Protein AF-A0A6V7JV57-F1 (afdb_monomer)

Nearest PDB structures (foldseek):
  3oml-assembly1_A  TM=8.736E-01  e=4.403E-15  Drosophila melanogaster
  1gz6-assembly2_D  TM=9.022E-01  e=1.073E-08  Rattus norvegicus
  1zbq-assembly3_F  TM=9.043E-01  e=1.454E-08  Homo sapiens
  1gz6-assembly1_B  TM=9.332E-01  e=1.080E-07  Rattus norvegicus
  1gz6-assembly2_C  TM=9.205E-01  e=2.379E-07  Rattus norvegicus

Organism: NCBI:txid1563983

Radius of gyration: 26.41 Å; Cα contacts (8 Å, |Δi|>4): 166; chains: 1; bounding box: 54×43×71 Å

InterPro domains:
  IPR029069 HotDog domain superfamily [SSF54637] (124-210)
  IPR051687 Peroxisomal Beta-Oxidation Enzymes [PTHR45024] (1-211)
  IPR054357 Peroxisomal multifunctional enzyme type 2-like, N-terminal domain [PF22622] (125-211)

Secondary structure (DSSP, 8-state):
--TTTS-HHHHHH--GGGTHHHHHHHTSTT----S-EEEEETTEEEEE---B-------SSSSPPPPHHHHHHHHHHHT--TT-B--SSHHHHHHHHHHHHHHHHHHHGGGS-------------B-HHHHHHHHHHTT--TT-TTTGGGT-TTSTT----GGGGGGHHHHHHHHSSHHHHHTTT----GGG-----------SPPPS-B-

Solvent-accessible surface area (backbone atoms only — not comparable to full-atom values): 13443 Å² total; per-residue (Å²): 140,60,71,93,79,45,60,70,77,61,52,72,54,62,44,67,77,44,36,49,61,59,55,52,45,70,70,33,91,88,45,84,77,73,97,73,44,72,52,63,51,73,68,44,75,47,82,54,83,72,68,43,45,75,43,73,81,54,52,70,33,80,85,51,74,70,49,72,64,43,47,63,77,42,40,73,48,48,72,30,60,74,87,43,41,72,60,95,42,72,65,58,59,53,52,55,52,54,57,53,50,50,60,19,52,63,47,58,59,66,84,51,97,70,81,91,75,84,83,82,87,83,87,69,70,47,40,54,66,59,45,26,53,49,38,47,73,78,64,51,40,83,88,38,80,84,39,32,32,36,67,36,81,86,36,94,70,46,45,55,61,76,70,63,65,57,56,54,58,62,49,48,46,70,77,44,64,58,53,63,62,76,38,60,99,51,97,70,63,70,92,75,60,75,90,84,83,88,87,88,82,85,89,64,88,72,68,63,55,48,117

pLDDT: mean 86.92, std 12.22, range [38.97, 98.31]

Mean predicted aligned error: 14.65 Å

Sequence (211 aa):
LTEDILPPELFKELKPEFIAPVVAYLCHEDCNETGTIVEAALGWAGKCHLIRGNGTVLRKSLQDKVTLEDVRNNWEQVINMKDAKRCESIGEATGELMNVMEVLGTNDNKNSESSNSLEYVKRVEYNFKDTILYALSVGGKVRDSMDFKYLYENHFEFSVLPCYYLIYGPAALMETDIVPRVLEGRNVNVAAMLHGEQYMKVLRKIPTEAT

Structure (mmCIF, N/CA/C/O backbone):
data_AF-A0A6V7JV57-F1
#
_entry.id   AF-A0A6V7JV57-F1
#
loop_
_atom_site.group_PDB
_atom_site.id
_atom_site.type_symbol
_atom_site.label_atom_id
_atom_site.label_alt_id
_atom_site.label_comp_id
_atom_site.label_asym_id
_atom_site.label_entity_id
_atom_site.label_seq_id
_atom_site.pdbx_PDB_ins_code
_atom_site.Cartn_x
_atom_site.Cartn_y
_atom_site.Cartn_z
_atom_site.occupancy
_atom_site.B_iso_or_equiv
_atom_site.auth_seq_id
_atom_site.auth_comp_id
_atom_site.auth_asym_id
_atom_site.auth_atom_id
_atom_site.pdbx_PDB_model_num
ATOM 1 N N . LEU A 1 1 ? -4.225 -9.479 -38.370 1.00 55.88 1 LEU A N 1
ATOM 2 C CA . LEU A 1 1 ? -5.313 -9.831 -37.418 1.00 55.88 1 LEU A CA 1
ATOM 3 C C . LEU A 1 1 ? -5.904 -8.606 -36.704 1.00 55.88 1 LEU A C 1
ATOM 5 O O . LEU A 1 1 ? -7.067 -8.674 -36.344 1.00 55.88 1 LEU A O 1
ATOM 9 N N . THR A 1 2 ? -5.173 -7.492 -36.543 1.00 69.69 2 THR A N 1
ATOM 10 C CA . THR A 1 2 ? -5.677 -6.235 -35.930 1.00 69.69 2 THR A CA 1
ATOM 11 C C . THR A 1 2 ? -5.610 -5.008 -36.854 1.00 69.69 2 THR A C 1
ATOM 13 O O . THR A 1 2 ? -5.936 -3.903 -36.433 1.00 69.69 2 THR A O 1
ATOM 16 N N . GLU A 1 3 ? -5.189 -5.200 -38.104 1.00 66.44 3 GLU A N 1
ATOM 17 C CA . GLU A 1 3 ? -4.893 -4.135 -39.073 1.00 66.44 3 GLU A CA 1
ATOM 18 C C . GLU A 1 3 ? -6.119 -3.270 -39.406 1.00 66.44 3 GLU A C 1
ATOM 20 O O . GLU A 1 3 ? -6.006 -2.052 -39.454 1.00 66.44 3 GLU A O 1
ATOM 25 N N . ASP A 1 4 ? -7.307 -3.874 -39.503 1.00 75.75 4 ASP A N 1
ATOM 26 C CA . ASP A 1 4 ? -8.551 -3.166 -39.851 1.00 75.75 4 ASP A CA 1
ATOM 27 C C . ASP A 1 4 ? -9.221 -2.440 -38.666 1.00 75.75 4 ASP A C 1
ATOM 29 O O . ASP A 1 4 ? -10.261 -1.802 -38.829 1.00 75.75 4 ASP A O 1
ATOM 33 N N . ILE A 1 5 ? -8.665 -2.563 -37.455 1.00 85.62 5 ILE A N 1
ATOM 34 C CA . ILE A 1 5 ? -9.238 -2.002 -36.216 1.00 85.62 5 ILE A CA 1
ATOM 35 C C . ILE A 1 5 ? -8.458 -0.759 -35.764 1.00 85.62 5 ILE A C 1
ATOM 37 O O . ILE A 1 5 ? -9.008 0.118 -35.097 1.00 85.62 5 ILE A O 1
ATOM 41 N N . LEU A 1 6 ? -7.173 -0.674 -36.115 1.00 82.69 6 LEU A N 1
ATOM 42 C CA . LEU A 1 6 ? -6.266 0.364 -35.636 1.00 82.69 6 LEU A CA 1
ATOM 43 C C . LEU A 1 6 ? -6.028 1.443 -36.700 1.00 82.69 6 LEU A C 1
ATOM 45 O O . LEU A 1 6 ? -5.968 1.138 -37.890 1.00 82.69 6 LEU A O 1
ATOM 49 N N . PRO A 1 7 ? -5.820 2.711 -36.297 1.00 89.25 7 PRO A N 1
ATOM 50 C CA . PRO A 1 7 ? -5.356 3.740 -37.217 1.00 89.25 7 PRO A CA 1
ATOM 51 C C . PRO A 1 7 ? -4.053 3.304 -37.919 1.00 89.25 7 PRO A C 1
ATOM 53 O O . PRO A 1 7 ? -3.133 2.848 -37.230 1.00 89.25 7 PRO A O 1
ATOM 56 N N . PRO A 1 8 ? -3.914 3.490 -39.248 1.00 86.25 8 PRO A N 1
ATOM 57 C CA . PRO A 1 8 ? -2.762 2.989 -40.005 1.00 86.25 8 PRO A CA 1
ATOM 58 C C . PRO A 1 8 ? -1.404 3.467 -39.482 1.00 86.25 8 PRO A C 1
ATOM 60 O O . PRO A 1 8 ? -0.433 2.716 -39.497 1.00 86.25 8 PRO A O 1
ATOM 63 N N . GLU A 1 9 ? -1.329 4.704 -38.988 1.00 86.50 9 GLU A N 1
ATOM 64 C CA . GLU A 1 9 ? -0.087 5.254 -38.435 1.00 86.50 9 GLU A CA 1
ATOM 65 C C . GLU A 1 9 ? 0.309 4.601 -37.104 1.00 86.50 9 GLU A C 1
ATOM 67 O O . GLU A 1 9 ? 1.491 4.401 -36.854 1.00 86.50 9 GLU A O 1
ATOM 72 N N . LEU A 1 10 ? -0.662 4.191 -36.279 1.00 84.62 10 LEU A N 1
ATOM 73 C CA . LEU A 1 10 ? -0.383 3.461 -35.041 1.00 84.62 10 LEU A CA 1
ATOM 74 C C . LEU A 1 10 ? 0.040 2.016 -35.336 1.00 84.62 10 LEU A C 1
ATOM 76 O O . LEU A 1 10 ? 0.955 1.496 -34.702 1.00 84.62 10 LEU A O 1
ATOM 80 N N . PHE A 1 11 ? -0.593 1.374 -36.322 1.00 86.00 11 PHE A N 1
ATOM 81 C CA . PHE A 1 11 ? -0.260 0.004 -36.717 1.00 86.00 11 PHE A CA 1
ATOM 82 C C . PHE A 1 11 ? 1.185 -0.126 -37.217 1.00 86.00 11 PHE A C 1
ATOM 84 O O . PHE A 1 11 ? 1.868 -1.083 -36.860 1.00 86.00 11 PHE A O 1
ATOM 91 N N . LYS A 1 12 ? 1.685 0.862 -37.976 1.00 87.06 12 LYS A N 1
ATOM 92 C CA . LYS A 1 12 ? 3.081 0.888 -38.451 1.00 87.06 12 LYS A CA 1
ATOM 93 C C . LYS A 1 12 ? 4.109 0.869 -37.319 1.00 87.06 12 LYS A C 1
ATOM 95 O O . LYS A 1 12 ? 5.204 0.359 -37.534 1.00 87.06 12 LYS A O 1
ATOM 100 N N . GLU A 1 13 ? 3.775 1.406 -36.149 1.00 88.12 13 GLU A N 1
ATOM 101 C CA . GLU A 1 13 ? 4.670 1.447 -34.986 1.00 88.12 13 GLU A CA 1
ATOM 102 C C . GLU A 1 13 ? 4.553 0.201 -34.091 1.00 88.12 13 GLU A C 1
ATOM 104 O O . GLU A 1 13 ? 5.459 -0.080 -33.306 1.00 88.12 13 GLU A O 1
ATOM 109 N N . LEU A 1 14 ? 3.492 -0.606 -34.238 1.00 87.31 14 LEU A N 1
ATOM 110 C CA . LEU A 1 14 ? 3.287 -1.871 -33.512 1.00 87.31 14 LEU A CA 1
ATOM 111 C C . LEU A 1 14 ? 4.120 -3.018 -34.102 1.00 87.31 14 LEU A C 1
ATOM 113 O O . LEU A 1 14 ? 3.618 -4.062 -34.519 1.00 87.31 14 LEU A O 1
ATOM 117 N N . LYS A 1 15 ? 5.429 -2.797 -34.122 1.00 89.56 15 LYS A N 1
ATOM 118 C CA . LYS A 1 15 ? 6.442 -3.702 -34.650 1.00 89.56 15 LYS A CA 1
ATOM 119 C C . LYS A 1 15 ? 6.791 -4.796 -33.632 1.00 89.56 15 LYS A C 1
ATOM 121 O O . LYS A 1 15 ? 7.191 -4.463 -32.511 1.00 89.56 15 LYS A O 1
ATOM 126 N N . PRO A 1 16 ? 6.682 -6.094 -33.984 1.00 90.88 16 PRO A N 1
ATOM 127 C CA . PRO A 1 16 ? 7.081 -7.201 -33.106 1.00 90.88 16 PRO A CA 1
ATOM 128 C C . PRO A 1 16 ? 8.535 -7.112 -32.622 1.00 90.88 16 PRO A C 1
ATOM 130 O O . PRO A 1 16 ? 8.865 -7.589 -31.535 1.00 90.88 16 PRO A O 1
ATOM 133 N N . GLU A 1 17 ? 9.401 -6.459 -33.397 1.00 95.06 17 GLU A N 1
ATOM 134 C CA . GLU A 1 17 ? 10.810 -6.215 -33.087 1.00 95.06 17 GLU A CA 1
ATOM 135 C C . GLU A 1 17 ? 11.002 -5.410 -31.797 1.00 95.06 17 GLU A C 1
ATOM 137 O O . GLU A 1 17 ? 12.046 -5.516 -31.160 1.00 95.06 17 GLU A O 1
ATOM 142 N N . PHE A 1 18 ? 9.997 -4.638 -31.377 1.00 94.38 18 PHE A N 1
ATOM 143 C CA . PHE A 1 18 ? 10.034 -3.903 -30.115 1.00 94.38 18 PHE A CA 1
ATOM 144 C C . PHE A 1 18 ? 9.629 -4.747 -28.900 1.00 94.38 18 PHE A C 1
ATOM 146 O O . PHE A 1 18 ? 9.875 -4.341 -27.768 1.00 94.38 18 PHE A O 1
ATOM 153 N N . ILE A 1 19 ? 9.042 -5.926 -29.118 1.00 96.31 19 ILE A N 1
ATOM 154 C CA . ILE A 1 19 ? 8.640 -6.867 -28.062 1.00 96.31 19 ILE A CA 1
ATOM 155 C C . ILE A 1 19 ? 9.709 -7.953 -27.884 1.00 96.31 19 ILE A C 1
ATOM 157 O O . ILE A 1 19 ? 9.997 -8.371 -26.761 1.00 96.31 19 ILE A O 1
ATOM 161 N N . ALA A 1 20 ? 10.338 -8.387 -28.982 1.00 97.31 20 ALA A N 1
ATOM 162 C CA . ALA A 1 20 ? 11.298 -9.490 -28.983 1.00 97.31 20 ALA A CA 1
ATOM 163 C C . ALA A 1 20 ? 12.452 -9.346 -27.961 1.00 97.31 20 ALA A C 1
ATOM 165 O O . ALA A 1 20 ? 12.742 -10.338 -27.291 1.00 97.31 20 ALA A O 1
ATOM 166 N N . PRO A 1 21 ? 13.076 -8.167 -27.749 1.00 97.56 21 PRO A N 1
ATOM 167 C CA . PRO A 1 21 ? 14.131 -8.009 -26.743 1.00 97.56 21 PRO A CA 1
ATOM 168 C C . PRO A 1 21 ? 13.653 -8.219 -25.302 1.00 97.56 21 PRO A C 1
ATOM 170 O O . PRO A 1 21 ? 14.394 -8.773 -24.495 1.00 97.56 21 PRO A O 1
ATOM 173 N N . VAL A 1 22 ? 12.416 -7.820 -24.977 1.00 97.31 22 VAL A N 1
ATOM 174 C CA . VAL A 1 22 ? 11.824 -8.030 -23.642 1.00 97.31 22 VAL A CA 1
ATOM 175 C C . VAL A 1 22 ? 11.666 -9.524 -23.377 1.00 97.31 22 VAL A C 1
ATOM 177 O O . VAL A 1 22 ? 12.068 -10.014 -22.325 1.00 97.31 22 VAL A O 1
ATOM 180 N N . VAL A 1 23 ? 11.149 -10.263 -24.362 1.00 97.12 23 VAL A N 1
ATOM 181 C CA . VAL A 1 23 ? 11.014 -11.725 -24.284 1.00 97.12 23 VAL A CA 1
ATOM 182 C C . VAL A 1 23 ? 12.385 -12.390 -24.183 1.00 97.12 23 VAL A C 1
ATOM 184 O O . VAL A 1 23 ? 12.582 -13.253 -23.334 1.00 97.12 23 VAL A O 1
ATOM 187 N N . ALA A 1 24 ? 13.347 -11.965 -25.007 1.00 97.81 24 ALA A N 1
ATOM 188 C CA . ALA A 1 24 ? 14.703 -12.501 -24.980 1.00 97.81 24 ALA A CA 1
ATOM 189 C C . ALA A 1 24 ? 15.364 -12.308 -23.608 1.00 97.81 24 ALA A C 1
ATOM 191 O O . ALA A 1 24 ? 15.976 -13.242 -23.098 1.00 97.81 24 ALA A O 1
ATOM 192 N N . TYR A 1 25 ? 15.196 -11.135 -22.987 1.00 97.94 25 TYR A N 1
ATOM 193 C CA . TYR A 1 25 ? 15.721 -10.875 -21.649 1.00 97.94 25 TYR A CA 1
ATOM 194 C C . TYR A 1 25 ? 15.037 -11.730 -20.576 1.00 97.94 25 TYR A C 1
ATOM 196 O O . TYR A 1 25 ? 15.735 -12.308 -19.754 1.00 97.94 25 TYR A O 1
ATOM 204 N N . LEU A 1 26 ? 13.709 -11.899 -20.619 1.00 97.25 26 LEU A N 1
ATOM 205 C CA . LEU A 1 26 ? 12.981 -12.791 -19.698 1.00 97.25 26 LEU A CA 1
ATOM 206 C C . LEU A 1 26 ? 13.397 -14.270 -19.816 1.00 97.25 26 LEU A C 1
ATOM 208 O O . LEU A 1 26 ? 13.115 -15.057 -18.916 1.00 97.25 26 LEU A O 1
ATOM 212 N N . CYS A 1 27 ? 14.053 -14.657 -20.913 1.00 97.06 27 CYS A N 1
ATOM 213 C CA . CYS A 1 27 ? 14.616 -15.992 -21.122 1.00 97.06 27 CYS A CA 1
ATOM 214 C C . CYS A 1 27 ? 16.141 -16.065 -20.911 1.00 97.06 27 CYS A C 1
ATOM 216 O O . CYS A 1 27 ? 16.723 -17.131 -21.110 1.00 97.06 27 CYS A O 1
ATOM 218 N N . HIS A 1 28 ? 16.796 -14.957 -20.560 1.00 98.31 28 HIS A N 1
ATOM 219 C CA . HIS A 1 28 ? 18.242 -14.900 -20.352 1.00 98.31 28 HIS A CA 1
ATOM 220 C C . HIS A 1 28 ? 18.630 -15.422 -18.961 1.00 98.31 28 HIS A C 1
ATOM 222 O O . HIS A 1 28 ? 17.881 -15.247 -18.003 1.00 98.31 28 HIS A O 1
ATOM 228 N N . GLU A 1 29 ? 19.823 -16.010 -18.826 1.00 97.19 29 GLU A N 1
ATOM 229 C CA . GLU A 1 29 ? 20.310 -16.581 -17.556 1.00 97.19 29 GLU A CA 1
ATOM 230 C C . GLU A 1 29 ? 20.481 -15.544 -16.433 1.00 97.19 29 GLU A C 1
ATOM 232 O O . GLU A 1 29 ? 20.296 -15.859 -15.262 1.00 97.19 29 GLU A O 1
ATOM 237 N N . ASP A 1 30 ? 20.756 -14.291 -16.794 1.00 97.88 30 ASP A N 1
ATOM 238 C CA . ASP A 1 30 ? 20.850 -13.176 -15.841 1.00 97.88 30 ASP A CA 1
ATOM 239 C C . ASP A 1 30 ? 19.480 -12.678 -15.334 1.00 97.88 30 ASP A C 1
ATOM 241 O O . ASP A 1 30 ? 19.418 -11.828 -14.439 1.00 97.88 30 ASP A O 1
ATOM 245 N N . CYS A 1 31 ? 18.367 -13.149 -15.908 1.00 95.88 31 CYS A N 1
ATOM 246 C CA . CYS A 1 31 ? 17.035 -12.721 -15.497 1.00 95.88 31 CYS A CA 1
ATOM 247 C C . CYS A 1 31 ? 16.536 -13.548 -14.307 1.00 95.88 31 CYS A C 1
ATOM 249 O O . CYS A 1 31 ? 16.197 -14.720 -14.435 1.00 95.88 31 CYS A O 1
ATOM 251 N N . ASN A 1 32 ? 16.435 -12.903 -13.143 1.00 95.62 32 ASN A N 1
ATOM 252 C CA . ASN A 1 32 ? 15.960 -13.527 -11.901 1.00 95.62 32 ASN A CA 1
ATOM 253 C C . ASN A 1 32 ? 14.447 -13.339 -11.654 1.00 95.62 32 ASN A C 1
ATOM 255 O O . ASN A 1 32 ? 13.955 -13.614 -10.560 1.00 95.62 32 ASN A O 1
ATOM 259 N N . GLU A 1 33 ? 13.696 -12.835 -12.636 1.00 94.12 33 GLU A N 1
ATOM 260 C CA . GLU A 1 33 ? 12.249 -12.633 -12.514 1.00 94.12 33 GLU A CA 1
ATOM 261 C C . GLU A 1 33 ? 11.492 -13.956 -12.714 1.00 94.12 33 GLU A C 1
ATOM 263 O O . GLU A 1 33 ? 11.803 -14.754 -13.592 1.00 94.12 33 GLU A O 1
ATOM 268 N N . THR A 1 34 ? 10.457 -14.210 -11.913 1.00 91.94 34 THR A N 1
ATOM 269 C CA . THR A 1 34 ? 9.606 -15.406 -12.033 1.00 91.94 34 THR A CA 1
ATOM 270 C C . THR A 1 34 ? 8.165 -15.056 -11.687 1.00 91.94 34 THR A C 1
ATOM 272 O O . THR A 1 34 ? 7.916 -14.277 -10.771 1.00 91.94 34 THR A O 1
ATOM 275 N N . GLY A 1 35 ? 7.203 -15.623 -12.424 1.00 89.12 35 GLY A N 1
ATOM 276 C CA . GLY A 1 35 ? 5.771 -15.382 -12.194 1.00 89.12 35 GLY A CA 1
ATOM 277 C C . GLY A 1 35 ? 5.316 -13.949 -12.500 1.00 89.12 35 GLY A C 1
ATOM 278 O O . GLY A 1 35 ? 4.220 -13.553 -12.110 1.00 89.12 35 GLY A O 1
ATOM 279 N N . THR A 1 36 ? 6.153 -13.168 -13.182 1.00 92.81 36 THR A N 1
ATOM 280 C CA . THR A 1 36 ? 5.886 -11.772 -13.516 1.00 92.81 36 THR A CA 1
ATOM 281 C C . THR A 1 36 ? 5.043 -11.667 -14.786 1.00 92.81 36 THR A C 1
ATOM 283 O O . THR A 1 36 ? 5.295 -12.355 -15.773 1.00 92.81 36 THR A O 1
ATOM 286 N N . ILE A 1 37 ? 4.061 -10.763 -14.775 1.00 94.75 37 ILE A N 1
ATOM 287 C CA . ILE A 1 37 ? 3.307 -10.364 -15.964 1.00 94.75 37 ILE A CA 1
ATOM 288 C C . ILE A 1 37 ? 3.967 -9.098 -16.509 1.00 94.75 37 ILE A C 1
ATOM 290 O O . ILE A 1 37 ? 4.136 -8.129 -15.768 1.00 94.75 37 ILE A O 1
ATOM 294 N N . VAL A 1 38 ? 4.348 -9.104 -17.784 1.00 96.94 38 VAL A N 1
ATOM 295 C CA . VAL A 1 38 ? 4.946 -7.942 -18.453 1.00 96.94 38 VAL A CA 1
ATOM 296 C C . VAL A 1 38 ? 4.089 -7.565 -19.652 1.00 96.94 38 VAL A C 1
ATOM 298 O O . VAL A 1 38 ? 3.868 -8.383 -20.544 1.00 96.94 38 VAL A O 1
ATOM 301 N N . GLU A 1 39 ? 3.614 -6.326 -19.666 1.00 96.88 39 GLU A N 1
ATOM 302 C CA . GLU A 1 39 ? 3.045 -5.690 -20.848 1.00 96.88 39 GLU A CA 1
ATOM 303 C C . GLU A 1 39 ? 4.188 -5.070 -21.655 1.00 96.88 39 GLU A C 1
ATOM 305 O O . GLU A 1 39 ? 5.048 -4.405 -21.081 1.00 96.88 39 GLU A O 1
ATOM 310 N N . ALA A 1 40 ? 4.221 -5.289 -22.971 1.00 95.81 40 ALA A N 1
ATOM 311 C CA . ALA A 1 40 ? 5.217 -4.685 -23.847 1.00 95.81 40 ALA A CA 1
ATOM 312 C C . ALA A 1 40 ? 4.615 -4.339 -25.213 1.00 95.81 40 ALA A C 1
ATOM 314 O O . ALA A 1 40 ? 4.006 -5.188 -25.865 1.00 95.81 40 ALA A O 1
ATOM 315 N N . ALA A 1 41 ? 4.801 -3.096 -25.649 1.00 92.94 41 ALA A N 1
ATOM 316 C CA . ALA A 1 41 ? 4.353 -2.584 -26.941 1.00 92.94 41 ALA A CA 1
ATOM 317 C C . ALA A 1 41 ? 5.077 -1.271 -27.265 1.00 92.94 41 ALA A C 1
ATOM 319 O O . ALA A 1 41 ? 5.453 -0.538 -26.356 1.00 92.94 41 ALA A O 1
ATOM 320 N N . LEU A 1 42 ? 5.249 -0.943 -28.552 1.00 92.19 42 LEU A N 1
ATOM 321 C CA . LEU A 1 42 ? 5.791 0.356 -29.002 1.00 92.19 42 LEU A CA 1
ATOM 322 C C . LEU A 1 42 ? 7.163 0.729 -28.389 1.00 92.19 42 LEU A C 1
ATOM 324 O O . LEU A 1 42 ? 7.473 1.904 -28.216 1.00 92.19 42 LEU A O 1
ATOM 328 N N . GLY A 1 43 ? 7.978 -0.261 -28.016 1.00 91.81 43 GLY A N 1
ATOM 329 C CA . GLY A 1 43 ? 9.267 -0.036 -27.345 1.00 91.81 43 GLY A CA 1
ATOM 330 C C . GLY A 1 43 ? 9.156 0.337 -25.861 1.00 91.81 43 GLY A C 1
ATOM 331 O O . GLY A 1 43 ? 10.157 0.698 -25.247 1.00 91.81 43 GLY A O 1
ATOM 332 N N . TRP A 1 44 ? 7.964 0.238 -25.277 1.00 95.12 44 TRP A N 1
ATOM 333 C CA . TRP A 1 44 ? 7.702 0.363 -23.848 1.00 95.12 44 TRP A CA 1
ATOM 334 C C . TRP A 1 44 ? 7.436 -1.016 -23.239 1.00 95.12 44 TRP A C 1
ATOM 336 O O . TRP A 1 44 ? 6.853 -1.884 -23.891 1.00 95.12 44 TRP A O 1
ATOM 346 N N . ALA A 1 45 ? 7.838 -1.206 -21.982 1.00 96.94 45 ALA A N 1
ATOM 347 C CA . ALA A 1 45 ? 7.474 -2.374 -21.195 1.00 96.94 45 ALA A CA 1
ATOM 348 C C . ALA A 1 45 ? 7.164 -1.985 -19.744 1.00 96.94 45 ALA A C 1
ATOM 350 O O . ALA A 1 45 ? 7.846 -1.136 -19.165 1.00 96.94 45 ALA A O 1
ATOM 351 N N . GLY A 1 46 ? 6.160 -2.630 -19.152 1.00 94.56 46 GLY A N 1
ATOM 352 C CA . GLY A 1 46 ? 5.723 -2.405 -17.778 1.00 94.56 46 GLY A CA 1
ATOM 353 C C . GLY A 1 46 ? 5.342 -3.706 -17.078 1.00 94.56 46 GLY A C 1
ATOM 354 O O . GLY A 1 46 ? 4.810 -4.631 -17.688 1.00 94.56 46 GLY A O 1
ATOM 355 N N . LYS A 1 47 ? 5.623 -3.785 -15.775 1.00 95.12 47 LYS A N 1
ATOM 356 C CA . LYS A 1 47 ? 5.230 -4.919 -14.931 1.00 95.12 47 LYS A CA 1
ATOM 357 C C . LYS A 1 47 ? 3.783 -4.756 -14.479 1.00 95.12 47 LYS A C 1
ATOM 359 O O . LYS A 1 47 ? 3.420 -3.724 -13.919 1.00 95.12 47 LYS A O 1
ATOM 364 N N . CYS A 1 48 ? 2.991 -5.803 -14.656 1.00 94.56 48 CYS A N 1
ATOM 365 C CA . CYS A 1 48 ? 1.633 -5.906 -14.144 1.00 94.56 48 CYS A CA 1
ATOM 366 C C . CYS A 1 48 ? 1.583 -6.911 -12.990 1.00 94.56 48 CYS A C 1
ATOM 368 O O . CYS A 1 48 ? 2.359 -7.867 -12.924 1.00 94.56 48 CYS A O 1
ATOM 370 N N . HIS A 1 49 ? 0.633 -6.714 -12.083 1.00 93.75 49 HIS A N 1
ATOM 371 C CA . HIS A 1 49 ? 0.321 -7.673 -11.030 1.00 93.75 49 HIS A CA 1
ATOM 372 C C . HIS A 1 49 ? -1.141 -7.553 -10.596 1.00 93.75 49 HIS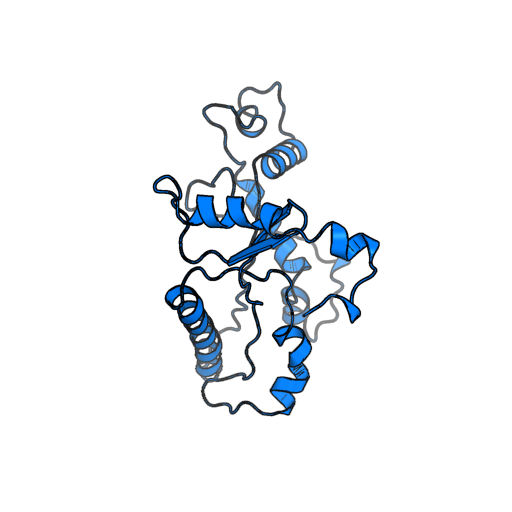 A C 1
ATOM 374 O O . HIS A 1 49 ? -1.830 -6.598 -10.954 1.00 93.75 49 HIS A O 1
ATOM 380 N N . LEU A 1 50 ? -1.612 -8.527 -9.821 1.00 92.62 50 LEU A N 1
ATOM 381 C CA . LEU A 1 50 ? -2.936 -8.480 -9.215 1.00 92.62 50 LEU A CA 1
ATOM 382 C C . LEU A 1 50 ? -2.855 -7.826 -7.833 1.00 92.62 50 LEU A C 1
ATOM 384 O O . LEU A 1 50 ? -2.001 -8.173 -7.017 1.00 92.62 50 LEU A O 1
ATOM 388 N N . ILE A 1 51 ? -3.787 -6.915 -7.573 1.00 95.00 51 ILE A N 1
ATOM 389 C CA . ILE A 1 51 ? -4.035 -6.328 -6.256 1.00 95.00 51 ILE A CA 1
ATOM 390 C C . ILE A 1 51 ? -5.441 -6.706 -5.799 1.00 95.00 51 ILE A C 1
ATOM 392 O O . ILE A 1 51 ? -6.346 -6.895 -6.614 1.00 95.00 51 ILE A O 1
ATOM 396 N N . ARG A 1 52 ? -5.628 -6.821 -4.488 1.00 94.00 52 ARG A N 1
ATOM 397 C CA . ARG A 1 52 ? -6.889 -7.194 -3.857 1.00 94.00 52 ARG A CA 1
ATOM 398 C C . ARG A 1 52 ? -7.337 -6.074 -2.926 1.00 94.00 52 ARG A C 1
ATOM 400 O O . ARG A 1 52 ? -6.563 -5.618 -2.086 1.00 94.00 52 ARG A O 1
ATOM 407 N N . GLY A 1 53 ? -8.585 -5.639 -3.081 1.00 92.75 53 GLY A N 1
ATOM 408 C CA . GLY A 1 53 ? -9.231 -4.740 -2.126 1.00 92.75 53 GLY A CA 1
ATOM 409 C C . GLY A 1 53 ? -9.410 -5.406 -0.759 1.00 92.75 53 GLY A C 1
ATOM 410 O O . GLY A 1 53 ? -9.393 -6.635 -0.638 1.00 92.75 53 GLY A O 1
ATOM 411 N N . ASN A 1 54 ? -9.606 -4.596 0.279 1.00 90.94 54 ASN A N 1
ATOM 412 C CA . ASN A 1 54 ? -9.732 -5.100 1.650 1.00 90.94 54 ASN A CA 1
ATOM 413 C C . ASN A 1 54 ? -11.035 -5.885 1.878 1.00 90.94 54 ASN A C 1
ATOM 415 O O . ASN A 1 54 ? -11.081 -6.763 2.739 1.00 90.94 54 ASN A O 1
ATOM 419 N N . GLY A 1 55 ? -12.066 -5.614 1.072 1.00 92.06 55 GLY A N 1
ATOM 420 C CA . GLY A 1 55 ? -13.380 -6.231 1.207 1.00 92.06 55 GLY A CA 1
ATOM 421 C C . GLY A 1 55 ? -14.066 -5.858 2.523 1.00 92.06 55 GLY A C 1
ATOM 422 O O . GLY A 1 55 ? -13.691 -4.903 3.200 1.00 92.06 55 GLY A O 1
ATOM 423 N N . THR A 1 56 ? -15.105 -6.611 2.878 1.00 93.00 56 THR A N 1
ATOM 424 C CA . THR A 1 56 ? -15.863 -6.411 4.119 1.00 93.00 56 THR A CA 1
ATOM 425 C C . THR A 1 56 ? -16.564 -7.702 4.539 1.00 93.00 56 THR A C 1
ATOM 427 O O . THR A 1 56 ? -16.743 -8.620 3.733 1.00 93.00 56 THR A O 1
ATOM 430 N N . VAL A 1 57 ? -16.959 -7.787 5.808 1.00 93.75 57 VAL A N 1
ATOM 431 C CA . VAL A 1 57 ? -17.678 -8.943 6.354 1.00 93.75 57 VAL A CA 1
ATOM 432 C C . VAL A 1 57 ? -19.175 -8.782 6.084 1.00 93.75 57 VAL A C 1
ATOM 434 O O . VAL A 1 57 ? -19.767 -7.761 6.411 1.00 93.75 57 VAL A O 1
ATOM 437 N N . LEU A 1 58 ? -19.801 -9.808 5.504 1.00 94.44 58 LEU A N 1
ATOM 438 C CA . LEU A 1 58 ? -21.192 -9.753 5.019 1.00 94.44 58 LEU A CA 1
ATOM 439 C C . LEU A 1 58 ? -22.215 -10.407 5.959 1.00 94.44 58 LEU A C 1
ATOM 441 O O . LEU A 1 58 ? -23.339 -10.695 5.561 1.00 94.44 58 LEU A O 1
ATOM 445 N N . ARG A 1 59 ? -21.815 -10.697 7.196 1.00 91.31 59 ARG A N 1
ATOM 446 C CA . ARG A 1 59 ? -22.669 -11.260 8.248 1.00 91.31 59 ARG A CA 1
ATOM 447 C C . ARG A 1 59 ? -22.169 -10.810 9.615 1.00 91.31 59 ARG A C 1
ATOM 449 O O . ARG A 1 59 ? -21.012 -10.413 9.728 1.00 91.31 59 ARG A O 1
ATOM 456 N N . LYS A 1 60 ? -23.010 -10.860 10.649 1.00 85.00 60 LYS A N 1
ATOM 457 C CA . LYS A 1 60 ? -22.642 -10.341 11.979 1.00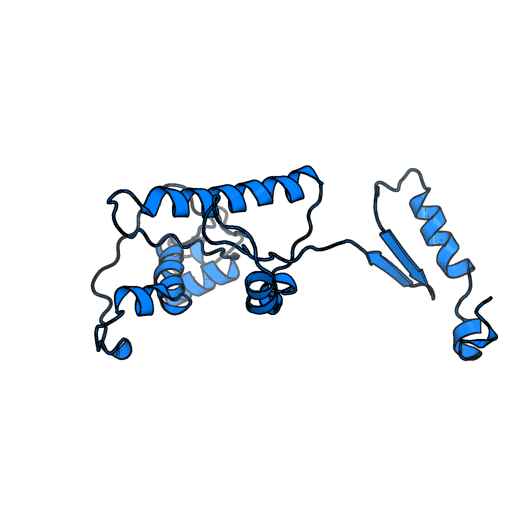 85.00 60 LYS A CA 1
ATOM 458 C C . LYS A 1 60 ? -22.022 -11.417 12.867 1.00 85.00 60 LYS A C 1
ATOM 460 O O . LYS A 1 60 ? -21.091 -11.108 13.606 1.00 85.00 60 LYS A O 1
ATOM 465 N N . SER A 1 61 ? -22.506 -12.655 12.764 1.00 86.56 61 SER A N 1
ATOM 466 C CA . SER A 1 61 ? -22.058 -13.811 13.554 1.00 86.56 61 SER A CA 1
ATOM 467 C C . SER A 1 61 ? -21.655 -15.011 12.684 1.00 86.56 61 SER A C 1
ATOM 469 O O . SER A 1 61 ? -21.931 -15.036 11.478 1.00 86.56 61 SER A O 1
ATOM 471 N N . LEU A 1 62 ? -21.021 -16.038 13.270 1.00 83.75 62 LEU A N 1
ATOM 472 C CA . LEU A 1 62 ? -20.737 -17.285 12.545 1.00 83.75 62 LEU A CA 1
ATOM 473 C C . LEU A 1 62 ? -22.005 -18.099 12.248 1.00 83.75 62 LEU A C 1
ATOM 475 O O . LEU A 1 62 ? -21.980 -18.925 11.330 1.00 83.75 62 LEU A O 1
ATOM 479 N N . GLN A 1 63 ? -23.092 -17.860 12.984 1.00 87.56 63 GLN A N 1
ATOM 480 C CA . GLN A 1 63 ? -24.376 -18.549 12.817 1.00 87.56 63 GLN A CA 1
ATOM 481 C C . GLN A 1 63 ? -25.284 -17.876 11.781 1.00 87.56 63 GLN A C 1
ATOM 483 O O . GLN A 1 63 ? -26.189 -18.511 11.234 1.00 87.56 63 GLN A O 1
ATOM 488 N N . ASP A 1 64 ? -25.033 -16.602 11.479 1.00 89.81 64 ASP A N 1
ATOM 489 C CA . ASP A 1 64 ? -25.818 -15.846 10.513 1.00 89.81 64 ASP A CA 1
ATOM 490 C C . ASP A 1 64 ? -25.583 -16.348 9.083 1.00 89.81 64 ASP A C 1
ATOM 492 O O . ASP A 1 64 ? -24.457 -16.650 8.657 1.00 89.81 64 ASP A O 1
ATOM 496 N N . LYS A 1 65 ? -26.669 -16.368 8.308 1.00 93.44 65 LYS A N 1
ATOM 497 C CA . LYS A 1 65 ? -26.617 -16.531 6.854 1.00 93.44 65 LYS A CA 1
ATOM 498 C C . LYS A 1 65 ? -26.292 -15.189 6.207 1.00 93.44 65 LYS A C 1
ATOM 500 O O . LYS A 1 65 ? -26.758 -14.157 6.671 1.00 93.44 65 LYS A O 1
ATOM 505 N N . VAL A 1 66 ? -25.553 -15.228 5.103 1.00 95.56 66 VAL A N 1
ATOM 506 C CA . VAL A 1 66 ? -25.380 -14.064 4.227 1.00 95.56 66 VAL A CA 1
ATOM 507 C C . VAL A 1 66 ? -26.600 -13.968 3.313 1.00 95.56 66 VAL A C 1
ATOM 509 O O . VAL A 1 66 ? -26.918 -14.936 2.617 1.00 95.56 66 VAL A O 1
ATOM 512 N N . THR A 1 67 ? -27.289 -12.828 3.317 1.00 96.19 67 THR A N 1
ATOM 513 C CA . THR A 1 67 ? -28.425 -12.559 2.420 1.00 96.19 67 THR A CA 1
ATOM 514 C C . THR A 1 67 ? -28.007 -11.725 1.207 1.00 96.19 67 THR A C 1
ATOM 516 O O . THR A 1 67 ? -26.926 -11.134 1.176 1.00 96.19 67 THR A O 1
ATOM 519 N N . LEU A 1 68 ? -28.862 -11.663 0.181 1.00 97.50 68 LEU A N 1
ATOM 520 C CA . LEU A 1 68 ? -28.623 -10.799 -0.982 1.00 97.50 68 LEU A CA 1
ATOM 521 C C . LEU A 1 68 ? -28.634 -9.319 -0.585 1.00 97.50 68 LEU A C 1
ATOM 523 O O . LEU A 1 68 ? -27.873 -8.521 -1.130 1.00 97.50 68 LEU A O 1
ATOM 527 N N . GLU A 1 69 ? -29.477 -8.958 0.378 1.00 97.06 69 GLU A N 1
ATOM 528 C CA . GLU A 1 69 ? -29.560 -7.618 0.939 1.00 97.06 69 GLU A CA 1
ATOM 529 C C . GLU A 1 69 ? -28.256 -7.232 1.641 1.00 97.06 69 GLU A C 1
ATOM 531 O O . GLU A 1 69 ? -27.791 -6.112 1.441 1.00 97.06 69 GLU A O 1
ATOM 536 N N . ASP A 1 70 ? -27.625 -8.148 2.385 1.00 96.50 70 ASP A N 1
ATOM 537 C CA . ASP A 1 70 ? -26.327 -7.897 3.027 1.00 96.50 70 ASP A CA 1
ATOM 538 C C . ASP A 1 70 ? -25.236 -7.606 1.993 1.00 96.50 70 ASP A C 1
ATOM 540 O O . ASP A 1 70 ? -24.470 -6.654 2.151 1.00 96.50 70 ASP A O 1
ATOM 544 N N . VAL A 1 71 ? -25.195 -8.379 0.901 1.00 97.31 71 VAL A N 1
ATOM 545 C CA . VAL A 1 71 ? -24.265 -8.144 -0.215 1.00 97.31 71 VAL A CA 1
ATOM 546 C C . VAL A 1 71 ? -24.530 -6.779 -0.844 1.00 97.31 71 VAL A C 1
ATOM 548 O O . VAL A 1 71 ? -23.610 -5.976 -0.976 1.00 97.31 71 VAL A O 1
ATOM 551 N N . ARG A 1 72 ? -25.788 -6.494 -1.208 1.00 97.81 72 ARG A N 1
ATOM 552 C CA . ARG A 1 72 ? -26.181 -5.243 -1.870 1.00 97.81 72 ARG A CA 1
ATOM 553 C C . ARG A 1 72 ? -25.843 -4.024 -1.016 1.00 97.81 72 ARG A C 1
ATOM 555 O O . ARG A 1 72 ? -25.281 -3.065 -1.531 1.00 97.81 72 ARG A O 1
ATOM 562 N N . ASN A 1 73 ? -26.180 -4.063 0.270 1.00 97.25 73 ASN A N 1
ATOM 563 C CA . ASN A 1 73 ? -26.003 -2.932 1.180 1.00 97.25 73 ASN A CA 1
ATOM 564 C C . ASN A 1 73 ? -24.520 -2.633 1.464 1.00 97.25 73 ASN A C 1
ATOM 566 O O . ASN A 1 73 ? -24.194 -1.513 1.839 1.00 97.25 73 ASN A O 1
ATOM 570 N N . ASN A 1 74 ? -23.630 -3.612 1.275 1.00 96.50 74 ASN A N 1
ATOM 571 C CA . ASN A 1 74 ? -22.192 -3.469 1.512 1.00 96.50 74 ASN A CA 1
ATOM 572 C C . ASN A 1 74 ? -21.355 -3.496 0.221 1.00 96.50 74 ASN A C 1
ATOM 574 O O . ASN A 1 74 ? -20.125 -3.490 0.290 1.00 96.50 74 ASN A O 1
ATOM 578 N N . TRP A 1 75 ? -21.986 -3.518 -0.958 1.00 97.31 75 TRP A N 1
ATOM 579 C CA . TRP A 1 75 ? -21.287 -3.738 -2.228 1.00 97.31 75 TRP A CA 1
ATOM 580 C C . TRP A 1 75 ? -20.224 -2.676 -2.515 1.00 97.31 75 TRP A C 1
ATOM 582 O O . TRP A 1 75 ? -19.143 -3.012 -2.990 1.00 97.31 75 TRP A O 1
ATOM 592 N N . GLU A 1 76 ? -20.483 -1.418 -2.147 1.00 97.62 76 GLU A N 1
ATOM 593 C CA . GLU A 1 76 ? -19.505 -0.329 -2.273 1.00 97.62 76 GLU A CA 1
ATOM 594 C C . GLU A 1 76 ? -18.209 -0.618 -1.507 1.00 97.62 76 GLU A C 1
ATOM 596 O O . GLU A 1 76 ? -17.128 -0.339 -2.014 1.00 97.62 76 GLU A O 1
ATOM 601 N N . GLN A 1 77 ? -18.297 -1.226 -0.320 1.00 95.06 77 GLN A N 1
ATOM 602 C CA . GLN A 1 77 ? -17.122 -1.636 0.453 1.00 95.06 77 GLN A CA 1
ATOM 603 C C . GLN A 1 77 ? -16.451 -2.876 -0.151 1.00 95.06 77 GLN A C 1
ATOM 605 O O . GLN A 1 77 ? -15.226 -2.968 -0.142 1.00 95.06 77 GLN A O 1
ATOM 610 N N . VAL A 1 78 ? -17.233 -3.814 -0.703 1.00 95.88 78 VAL A N 1
ATOM 611 C CA . VAL A 1 78 ? -16.710 -5.021 -1.370 1.00 95.88 78 VAL A CA 1
ATOM 612 C C . VAL A 1 78 ? -15.816 -4.656 -2.556 1.00 95.88 78 VAL A C 1
ATOM 614 O O . VAL A 1 78 ? -14.750 -5.246 -2.712 1.00 95.88 78 VAL A O 1
ATOM 617 N N . ILE A 1 79 ? -16.228 -3.681 -3.371 1.00 97.31 79 ILE A N 1
ATOM 618 C CA . ILE A 1 79 ? -15.478 -3.244 -4.561 1.00 97.31 79 ILE A CA 1
ATOM 619 C C . ILE A 1 79 ? -14.500 -2.094 -4.281 1.00 97.31 79 ILE A C 1
ATOM 621 O O . ILE A 1 79 ? -13.891 -1.565 -5.211 1.00 97.31 79 ILE A O 1
ATOM 625 N N . ASN A 1 80 ? -14.356 -1.676 -3.021 1.00 95.75 80 ASN A N 1
ATOM 626 C CA . ASN A 1 80 ? -13.476 -0.574 -2.664 1.00 95.75 80 ASN A CA 1
ATOM 627 C C . ASN A 1 80 ? -12.002 -0.985 -2.809 1.00 95.75 80 ASN A C 1
ATOM 629 O O . ASN A 1 80 ? -11.526 -1.909 -2.148 1.00 95.75 80 ASN A O 1
ATOM 633 N N . MET A 1 81 ? -11.278 -0.254 -3.658 1.00 96.94 81 MET A N 1
ATOM 634 C CA . MET A 1 81 ? -9.851 -0.458 -3.925 1.00 96.94 81 MET A CA 1
ATOM 635 C C . MET A 1 81 ? -8.945 0.526 -3.173 1.00 96.94 81 MET A C 1
ATOM 637 O O . MET A 1 81 ? -7.730 0.515 -3.369 1.00 96.94 81 MET A O 1
ATOM 641 N N . LYS A 1 82 ? -9.506 1.382 -2.312 1.00 93.38 82 LYS A N 1
ATOM 642 C CA . LYS A 1 82 ? -8.711 2.204 -1.399 1.00 93.38 82 LYS A CA 1
ATOM 643 C C . LYS A 1 82 ? -7.920 1.281 -0.470 1.00 93.38 82 LYS A C 1
ATOM 645 O O . LYS A 1 82 ? -8.478 0.338 0.087 1.00 93.38 82 LYS A O 1
ATOM 650 N N . ASP A 1 83 ? -6.624 1.551 -0.340 1.00 90.44 83 ASP A N 1
ATOM 651 C CA . ASP A 1 83 ? -5.683 0.747 0.447 1.00 90.44 83 ASP A CA 1
ATOM 652 C C . ASP A 1 83 ? -5.610 -0.726 -0.010 1.00 90.44 83 ASP A C 1
ATOM 654 O O . ASP A 1 83 ? -5.276 -1.614 0.777 1.00 90.44 83 ASP A O 1
ATOM 658 N N . ALA A 1 84 ? -5.946 -0.998 -1.281 1.00 92.75 84 ALA A N 1
ATOM 659 C CA . ALA A 1 84 ? -5.779 -2.313 -1.882 1.00 92.75 84 ALA A CA 1
ATOM 660 C C . ALA A 1 84 ? -4.312 -2.737 -1.838 1.00 92.75 84 ALA A C 1
ATOM 662 O O . ALA A 1 84 ? -3.393 -1.935 -2.012 1.00 92.75 84 ALA A O 1
ATOM 663 N N . LYS A 1 85 ? -4.103 -4.033 -1.645 1.00 90.94 85 LYS A N 1
ATOM 664 C CA . LYS A 1 85 ? -2.781 -4.603 -1.414 1.00 90.94 85 LYS A CA 1
ATOM 665 C C . LYS A 1 85 ? -2.514 -5.773 -2.328 1.00 90.94 85 LYS A C 1
ATOM 667 O O . LYS A 1 85 ? -3.421 -6.446 -2.820 1.00 90.94 85 LYS A O 1
ATOM 672 N N . ARG A 1 86 ? -1.235 -6.025 -2.538 1.00 91.56 86 ARG A N 1
ATOM 673 C CA . ARG A 1 86 ? -0.766 -7.225 -3.209 1.00 91.56 86 ARG A CA 1
ATOM 674 C C . ARG A 1 86 ? -0.720 -8.367 -2.201 1.00 91.56 86 ARG A C 1
ATOM 676 O O . ARG A 1 86 ? -0.244 -8.170 -1.092 1.00 91.56 86 ARG A O 1
ATOM 683 N N . CYS A 1 87 ? -1.180 -9.544 -2.610 1.00 87.88 87 CYS A N 1
ATOM 684 C CA . CYS A 1 87 ? -0.878 -10.789 -1.913 1.00 87.88 87 CYS A CA 1
ATOM 685 C C . CYS A 1 87 ? 0.165 -11.537 -2.747 1.00 87.88 87 CYS A C 1
ATOM 687 O O . CYS A 1 87 ? -0.079 -11.819 -3.921 1.00 87.88 87 CYS A O 1
ATOM 689 N N . GLU A 1 88 ? 1.317 -11.851 -2.163 1.00 86.31 88 GLU A N 1
ATOM 690 C CA . GLU A 1 88 ? 2.425 -12.524 -2.860 1.00 86.31 88 GLU A CA 1
ATOM 691 C C . GLU A 1 88 ? 2.231 -14.040 -2.933 1.00 86.31 88 GLU A C 1
ATOM 693 O O . GLU A 1 88 ? 2.888 -14.738 -3.704 1.00 86.31 88 GLU A O 1
ATOM 698 N N . SER A 1 89 ? 1.311 -14.575 -2.129 1.00 87.81 89 SER A N 1
ATOM 699 C CA . SER A 1 89 ? 0.999 -15.997 -2.115 1.00 87.81 89 SER A CA 1
ATOM 700 C C . SER A 1 89 ? -0.458 -16.267 -1.769 1.00 87.81 89 SER A C 1
ATOM 702 O O . SER A 1 89 ? -1.149 -15.467 -1.134 1.00 87.81 89 SER A O 1
ATOM 704 N N . ILE A 1 90 ? -0.911 -17.469 -2.123 1.00 89.81 90 ILE A N 1
ATOM 705 C CA . ILE A 1 90 ? -2.215 -17.971 -1.68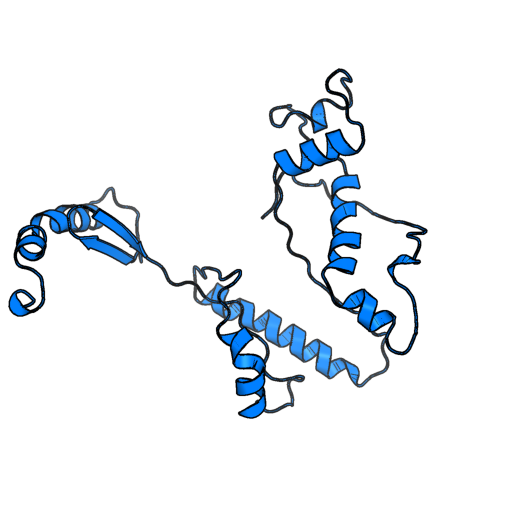8 1.00 89.81 90 ILE A CA 1
ATOM 706 C C . ILE A 1 90 ? -2.299 -18.116 -0.162 1.00 89.81 90 ILE A C 1
ATOM 708 O O . ILE A 1 90 ? -3.376 -17.957 0.408 1.00 89.81 90 ILE A O 1
ATOM 712 N N . GLY A 1 91 ? -1.170 -18.388 0.505 1.00 87.25 91 GLY A N 1
ATOM 713 C CA . GLY A 1 91 ? -1.096 -18.498 1.961 1.00 87.25 91 GLY A CA 1
ATOM 714 C C . GLY A 1 91 ? -1.396 -17.169 2.647 1.00 87.25 91 GLY A C 1
ATOM 715 O O . GLY A 1 91 ? -2.186 -17.135 3.583 1.00 87.25 91 GLY A O 1
ATOM 716 N N . GLU A 1 92 ? -0.848 -16.072 2.127 1.00 84.75 92 GLU A N 1
ATOM 717 C CA . GLU A 1 92 ? -1.149 -14.716 2.597 1.00 84.75 92 GLU A CA 1
ATOM 718 C C . GLU A 1 92 ? -2.623 -14.358 2.365 1.00 84.75 92 GLU A C 1
ATOM 720 O O . GLU A 1 92 ? -3.322 -13.973 3.302 1.00 84.75 92 GLU A O 1
ATOM 725 N N . ALA A 1 93 ? -3.130 -14.584 1.147 1.00 86.06 93 ALA A N 1
ATOM 726 C CA . ALA A 1 93 ? -4.528 -14.313 0.813 1.00 86.06 93 ALA A CA 1
ATOM 727 C C . ALA A 1 93 ? -5.513 -15.112 1.689 1.00 86.06 93 ALA A C 1
ATOM 729 O O . ALA A 1 93 ? -6.532 -14.578 2.124 1.00 86.06 93 ALA A O 1
ATOM 730 N N . THR A 1 94 ? -5.202 -16.382 1.973 1.00 85.19 94 THR A N 1
ATOM 731 C CA . THR A 1 94 ? -6.023 -17.251 2.832 1.00 85.19 94 THR A CA 1
ATOM 732 C C . THR A 1 94 ? -5.875 -16.890 4.309 1.00 85.19 94 THR A C 1
ATOM 734 O O . THR A 1 94 ? -6.856 -16.926 5.048 1.00 85.19 94 THR A O 1
ATOM 737 N N . GLY A 1 95 ? -4.672 -16.512 4.751 1.00 83.44 95 GLY A N 1
ATOM 738 C CA . GLY A 1 95 ? -4.394 -16.114 6.131 1.00 83.44 95 GLY A CA 1
ATOM 739 C C . GLY A 1 95 ? -5.234 -14.920 6.575 1.00 83.44 95 GLY A C 1
ATOM 740 O O . GLY A 1 95 ? -5.703 -14.882 7.707 1.00 83.44 95 GLY A O 1
ATOM 741 N N . GLU A 1 96 ? -5.538 -13.992 5.671 1.00 83.25 96 GLU A N 1
ATOM 742 C CA . GLU A 1 96 ? -6.426 -12.871 5.983 1.00 83.25 96 GLU A CA 1
ATOM 743 C C . GLU A 1 96 ? -7.870 -13.269 6.302 1.00 83.25 96 GLU A C 1
ATOM 745 O O . GLU A 1 96 ? -8.552 -12.554 7.037 1.00 83.25 96 GLU A O 1
ATOM 750 N N . LEU A 1 97 ? -8.341 -14.418 5.811 1.00 84.25 97 LEU A N 1
ATOM 751 C CA . LEU A 1 97 ? -9.662 -14.934 6.173 1.00 84.25 97 LEU A CA 1
ATOM 752 C C . LEU A 1 97 ? -9.722 -15.360 7.648 1.00 84.25 97 LEU A C 1
ATOM 754 O O . LEU A 1 97 ? -10.806 -15.376 8.231 1.00 84.25 97 LEU A O 1
ATOM 758 N N . MET A 1 98 ? -8.579 -15.649 8.281 1.00 80.75 98 MET A N 1
ATOM 759 C CA . MET A 1 98 ? -8.518 -15.937 9.719 1.00 80.75 98 MET A CA 1
ATOM 760 C C . MET A 1 98 ? -8.928 -14.711 10.543 1.00 80.75 98 MET A C 1
ATOM 762 O O . MET A 1 98 ? -9.702 -14.853 11.487 1.00 80.75 98 MET A 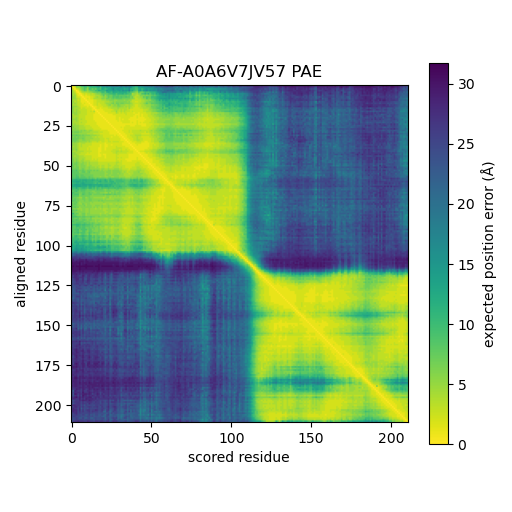O 1
ATOM 766 N N . ASN A 1 99 ? -8.523 -13.506 10.123 1.00 78.50 99 ASN A N 1
ATOM 767 C CA . ASN A 1 99 ? -8.945 -12.256 10.766 1.00 78.50 99 ASN A CA 1
ATOM 768 C C . ASN A 1 99 ? -10.468 -12.073 10.673 1.00 78.50 99 ASN A C 1
ATOM 770 O O . ASN A 1 99 ? -11.104 -11.604 11.612 1.00 78.50 99 ASN A O 1
ATOM 774 N N . VAL A 1 100 ? -11.082 -12.484 9.556 1.00 85.00 100 VAL A N 1
ATOM 775 C CA . VAL A 1 100 ? -12.546 -12.457 9.403 1.00 85.00 100 VAL A CA 1
ATOM 776 C C . VAL A 1 100 ? -13.219 -13.408 10.395 1.00 85.00 100 VAL A C 1
ATOM 778 O O . VAL A 1 100 ? -14.241 -13.054 10.982 1.00 85.00 100 VAL A O 1
ATOM 781 N N . MET A 1 101 ? -12.655 -14.600 10.621 1.00 76.38 101 MET A N 1
ATOM 782 C CA . MET A 1 101 ? -13.178 -15.536 11.623 1.00 76.38 101 MET A CA 1
ATOM 783 C C . MET A 1 101 ? -13.050 -15.001 13.050 1.00 76.38 101 MET A C 1
ATOM 785 O O . MET A 1 101 ? -13.970 -15.194 13.839 1.00 76.38 101 MET A O 1
ATOM 789 N N . GLU A 1 102 ? -11.962 -14.306 13.377 1.00 77.31 102 GLU A N 1
ATOM 790 C CA . GLU A 1 102 ? -11.771 -13.667 14.684 1.00 77.31 102 GLU A CA 1
ATOM 791 C C . GLU A 1 102 ? -12.787 -12.536 14.923 1.00 77.31 102 GLU A C 1
ATOM 793 O O . GLU A 1 102 ? -13.451 -12.494 15.962 1.00 77.31 102 GLU A O 1
ATOM 798 N N . VAL A 1 103 ? -13.001 -11.675 13.923 1.00 77.38 103 VAL A N 1
ATOM 799 C CA . VAL A 1 103 ? -14.017 -10.606 13.968 1.00 77.38 103 VAL A CA 1
ATOM 800 C C . VAL A 1 103 ? -15.433 -11.175 14.128 1.00 77.38 103 VAL A C 1
ATOM 802 O O . VAL A 1 103 ? -16.261 -10.606 14.837 1.00 77.38 103 VAL A O 1
ATOM 805 N N . LEU A 1 104 ? -15.731 -12.313 13.500 1.00 79.38 104 LEU A N 1
ATOM 806 C CA . LEU A 1 104 ? -17.028 -12.977 13.650 1.00 79.38 104 LEU A CA 1
ATOM 807 C C . LEU A 1 104 ? -17.162 -13.721 14.990 1.00 79.38 104 LEU A C 1
ATOM 809 O O . LEU A 1 104 ? -18.224 -13.669 15.607 1.00 79.38 104 LEU A O 1
ATOM 813 N N . GLY A 1 105 ? -16.099 -14.370 15.471 1.00 68.94 105 GLY A N 1
ATOM 814 C CA . GLY A 1 105 ? -16.093 -15.112 16.738 1.00 68.94 105 GLY A CA 1
ATOM 815 C C . GLY A 1 105 ? -16.170 -14.212 17.974 1.00 68.94 105 GLY A C 1
ATOM 816 O O . GLY A 1 105 ? -16.827 -14.553 18.957 1.00 68.94 105 GLY A O 1
ATOM 817 N N . THR A 1 106 ? -15.578 -13.018 17.915 1.00 60.25 106 THR A N 1
ATOM 818 C CA . THR A 1 106 ? -15.751 -11.985 18.953 1.00 60.25 106 THR A CA 1
ATOM 819 C C . THR A 1 106 ? -17.187 -11.457 19.020 1.00 60.25 106 THR A C 1
ATOM 821 O O . THR A 1 106 ? -17.628 -11.039 20.090 1.00 60.25 106 THR A O 1
ATOM 824 N N . ASN A 1 107 ? -17.954 -11.518 17.925 1.00 55.81 107 ASN A N 1
ATOM 825 C CA . ASN A 1 107 ? -19.373 -11.152 17.920 1.00 55.81 107 ASN A CA 1
ATOM 826 C C . ASN A 1 107 ? -20.291 -12.251 18.482 1.00 55.81 107 ASN A C 1
ATOM 828 O O . ASN A 1 107 ? -21.311 -11.909 19.077 1.00 55.81 107 ASN A O 1
ATOM 832 N N . ASP A 1 108 ? -19.932 -13.534 18.365 1.00 52.75 108 ASP A N 1
ATOM 833 C CA . ASP A 1 108 ? -20.690 -14.648 18.968 1.00 52.75 108 ASP A CA 1
ATOM 834 C C . ASP A 1 108 ? -20.583 -14.678 20.508 1.00 52.75 108 ASP A C 1
ATOM 836 O O . ASP A 1 108 ? -21.557 -14.980 21.201 1.00 52.75 108 ASP A O 1
ATOM 840 N N . ASN A 1 109 ? -19.439 -14.273 21.071 1.00 47.00 109 ASN A N 1
ATOM 841 C CA . ASN A 1 109 ? -19.230 -14.195 22.527 1.00 47.00 109 ASN A CA 1
ATOM 842 C C . ASN A 1 109 ? -19.932 -13.005 23.217 1.00 47.00 109 ASN A C 1
ATOM 844 O O . ASN A 1 109 ? -19.856 -12.872 24.438 1.00 47.00 109 ASN A O 1
ATOM 848 N N . LYS A 1 110 ? -20.658 -12.154 22.479 1.00 47.03 110 LYS A N 1
ATOM 849 C CA . LYS A 1 110 ? -21.393 -11.004 23.045 1.00 47.03 110 LYS A CA 1
ATOM 850 C C . LYS A 1 110 ? -22.736 -11.363 23.697 1.00 47.03 110 LYS A C 1
ATOM 852 O O . LYS A 1 110 ? -23.386 -10.476 24.239 1.00 47.03 110 LYS A O 1
ATOM 857 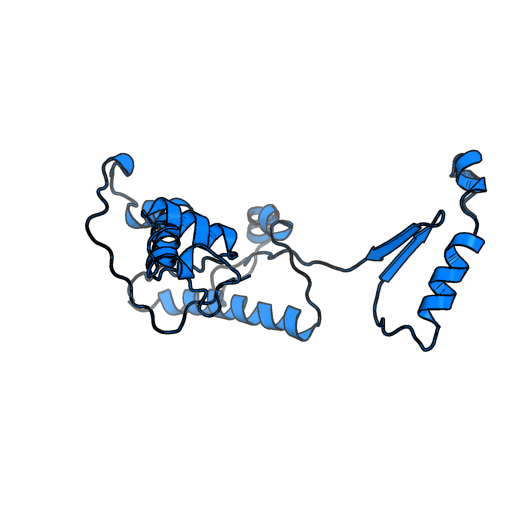N N . ASN A 1 111 ? -23.137 -12.639 23.701 1.00 43.84 111 ASN A N 1
ATOM 858 C CA . ASN A 1 111 ? -24.334 -13.110 24.418 1.00 43.84 111 ASN A CA 1
ATOM 859 C C . ASN A 1 111 ? -24.074 -13.566 25.869 1.00 43.84 111 ASN A C 1
ATOM 861 O O . ASN A 1 111 ? -24.996 -14.030 26.537 1.00 43.84 111 ASN A O 1
ATOM 865 N N . SER A 1 112 ? -22.857 -13.393 26.390 1.00 38.97 112 SER A N 1
ATOM 866 C CA . SER A 1 112 ? -22.557 -13.510 27.822 1.00 38.97 112 SER A CA 1
ATOM 867 C C . SER A 1 112 ? -21.919 -12.215 28.319 1.00 38.97 112 SER A C 1
ATOM 869 O O . SER A 1 112 ? -20.905 -11.780 27.774 1.00 38.97 112 SER A O 1
ATOM 871 N N . GLU A 1 113 ? -22.550 -11.603 29.325 1.00 53.53 113 GLU A N 1
ATOM 872 C CA . GLU A 1 113 ? -22.164 -10.364 30.015 1.00 53.53 113 GLU A CA 1
ATOM 873 C C . GLU A 1 113 ? -20.653 -10.073 29.978 1.00 53.53 113 GLU A C 1
ATOM 875 O O . GLU A 1 113 ? -19.859 -10.711 30.666 1.00 53.53 113 GLU A O 1
ATOM 880 N N . SER A 1 114 ? -20.238 -9.092 29.175 1.00 39.00 114 SER A N 1
ATOM 881 C CA . SER A 1 114 ? -18.873 -8.566 29.196 1.00 39.00 114 SER A CA 1
ATOM 882 C C . SER A 1 114 ? -18.840 -7.164 28.587 1.00 39.00 114 SER A C 1
ATOM 884 O O . SER A 1 114 ? -19.519 -6.870 27.606 1.00 39.00 114 SER A O 1
ATOM 886 N N . SER A 1 115 ? -18.113 -6.262 29.247 1.00 44.22 115 SER A N 1
ATOM 887 C CA . SER A 1 115 ? -17.948 -4.852 28.894 1.00 44.22 115 SER A CA 1
ATOM 888 C C . SER A 1 115 ? -17.765 -4.627 27.391 1.00 44.22 115 SER A C 1
ATOM 890 O O . SER A 1 115 ? -16.921 -5.269 26.776 1.00 44.22 115 SER A O 1
ATOM 892 N N . ASN A 1 116 ? -18.501 -3.662 26.827 1.00 50.22 116 ASN A N 1
ATOM 893 C CA . ASN A 1 116 ? -18.323 -3.132 25.469 1.00 50.22 116 ASN A CA 1
ATOM 894 C C . ASN A 1 116 ? -16.891 -2.584 25.268 1.00 50.22 1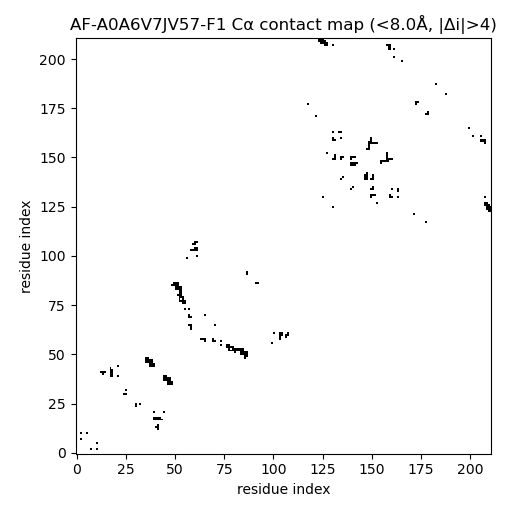16 ASN A C 1
ATOM 896 O O . ASN A 1 116 ? -16.665 -1.373 25.317 1.00 50.22 116 ASN A O 1
ATOM 900 N N . SER A 1 117 ? -15.900 -3.448 25.052 1.00 55.84 117 SER A N 1
ATOM 901 C CA . SER A 1 117 ? -14.577 -3.029 24.598 1.00 55.84 117 SER A CA 1
ATOM 902 C C . SER A 1 117 ? -14.653 -2.776 23.096 1.00 55.84 117 SER A C 1
ATOM 904 O O . SER A 1 117 ? -14.713 -3.701 22.288 1.00 55.84 117 SER A O 1
ATOM 906 N N . LEU A 1 118 ? -14.710 -1.500 22.730 1.00 64.25 118 LEU A N 1
ATOM 907 C CA . LEU A 1 118 ? -14.526 -1.035 21.360 1.00 64.25 118 LEU A CA 1
ATOM 908 C C . LEU A 1 118 ? -13.055 -1.244 20.981 1.00 64.25 118 LEU A C 1
ATOM 910 O O . LEU A 1 118 ? -12.185 -0.550 21.503 1.00 64.25 118 LEU A O 1
ATOM 914 N N . GLU A 1 119 ? -12.775 -2.204 20.104 1.00 70.75 119 GLU A N 1
ATOM 915 C CA . GLU A 1 119 ? -11.425 -2.461 19.600 1.00 70.75 119 GLU A CA 1
ATOM 916 C C . GLU A 1 119 ? -11.254 -1.819 18.218 1.00 70.75 119 GLU A C 1
ATOM 918 O O . GLU A 1 119 ? -12.005 -2.113 17.288 1.00 70.75 119 GLU A O 1
ATOM 923 N N . TYR A 1 120 ? -10.283 -0.909 18.096 1.00 73.94 120 TYR A N 1
ATOM 924 C CA . TYR A 1 120 ? -9.938 -0.228 16.847 1.00 73.94 120 TYR A CA 1
ATOM 925 C C . TYR A 1 120 ? -8.460 -0.423 16.544 1.00 73.94 120 TYR A C 1
ATOM 927 O O . TYR A 1 120 ? -7.602 -0.210 17.401 1.00 73.94 120 TYR A O 1
ATOM 935 N N . VAL A 1 121 ? -8.168 -0.762 15.291 1.00 80.50 121 VAL A N 1
ATOM 936 C CA . VAL A 1 121 ? -6.801 -0.885 14.787 1.00 80.50 121 VAL A CA 1
ATOM 937 C C . VAL A 1 121 ? -6.527 0.278 13.842 1.00 80.50 121 VAL A C 1
ATOM 939 O O . VAL A 1 121 ? -7.074 0.330 12.742 1.00 80.50 121 VAL A O 1
ATOM 942 N N . LYS A 1 122 ? -5.657 1.205 14.257 1.00 79.31 122 LYS A N 1
ATOM 943 C CA . LYS A 1 122 ? -5.144 2.270 13.389 1.00 79.31 122 LYS A CA 1
ATOM 944 C C . LYS A 1 122 ? -3.778 1.865 12.844 1.00 79.31 122 LYS A C 1
ATOM 946 O O . LYS A 1 122 ? -2.843 1.646 13.612 1.00 79.31 122 LYS A O 1
ATOM 951 N N . ARG A 1 123 ? -3.673 1.767 11.518 1.00 86.50 123 ARG A N 1
ATOM 952 C CA . ARG A 1 123 ? -2.397 1.611 10.808 1.00 86.50 123 ARG A CA 1
ATOM 953 C C . ARG A 1 123 ? -1.835 2.997 10.523 1.00 86.50 123 ARG A C 1
ATOM 955 O O . ARG A 1 123 ? -2.586 3.882 10.119 1.00 86.50 123 ARG A O 1
ATOM 962 N N . VAL A 1 124 ? -0.551 3.188 10.797 1.00 88.19 124 VAL A N 1
ATOM 963 C CA . VAL A 1 124 ? 0.128 4.476 10.648 1.00 88.19 124 VAL A CA 1
ATOM 964 C C . VAL A 1 124 ? 1.450 4.246 9.942 1.00 88.19 124 VAL A C 1
ATOM 966 O O . VAL A 1 124 ? 2.231 3.393 10.357 1.00 88.19 124 VAL A O 1
ATOM 969 N N . GLU A 1 125 ? 1.676 5.017 8.890 1.00 92.88 125 GLU A N 1
ATOM 970 C CA . GLU A 1 125 ? 2.953 5.097 8.199 1.00 92.88 125 GLU A CA 1
ATOM 971 C C . GLU A 1 125 ? 3.634 6.397 8.623 1.00 92.88 125 GLU A C 1
ATOM 973 O O . GLU A 1 125 ? 2.984 7.443 8.709 1.00 92.88 125 GLU A O 1
ATOM 978 N N . TYR A 1 126 ? 4.926 6.327 8.927 1.00 95.06 126 TYR A N 1
ATOM 979 C CA . TYR A 1 126 ? 5.725 7.513 9.206 1.00 95.06 126 TYR A CA 1
ATOM 980 C C . TYR A 1 126 ? 7.195 7.280 8.892 1.00 95.06 126 TYR A C 1
ATOM 982 O O . TYR A 1 126 ? 7.706 6.162 8.973 1.00 95.06 126 TYR A O 1
ATOM 990 N N . ASN A 1 127 ? 7.903 8.366 8.607 1.00 96.19 127 ASN A N 1
ATOM 991 C CA . ASN A 1 127 ? 9.345 8.355 8.404 1.00 96.19 127 ASN A CA 1
ATOM 992 C C . ASN A 1 127 ? 10.035 9.458 9.221 1.00 96.19 127 ASN A C 1
ATOM 994 O O . ASN A 1 127 ? 9.421 10.173 10.021 1.00 96.19 127 ASN A O 1
ATOM 998 N N . PHE A 1 128 ? 11.344 9.606 9.012 1.00 96.38 128 PHE A N 1
ATOM 999 C CA . PHE A 1 128 ? 12.151 10.595 9.720 1.00 96.38 128 PHE A CA 1
ATOM 1000 C C . PHE A 1 128 ? 11.602 12.023 9.584 1.00 96.38 128 PHE A C 1
ATOM 1002 O O . PHE A 1 128 ? 11.655 12.773 10.558 1.00 96.38 128 PHE A O 1
ATOM 1009 N N . LYS A 1 129 ? 11.002 12.402 8.445 1.00 96.75 129 LYS A N 1
ATOM 1010 C CA . LYS A 1 129 ? 10.446 13.751 8.244 1.00 96.75 129 LYS A CA 1
ATOM 1011 C C . LYS A 1 129 ? 9.324 14.040 9.230 1.00 96.75 129 LYS A C 1
ATOM 1013 O O . LYS A 1 129 ? 9.333 15.102 9.845 1.00 96.75 129 LYS A O 1
ATOM 1018 N N . ASP A 1 130 ? 8.406 13.098 9.425 1.00 96.75 130 ASP A N 1
ATOM 1019 C CA . ASP A 1 130 ? 7.272 13.263 10.341 1.00 96.75 130 ASP A CA 1
ATOM 1020 C C . ASP A 1 130 ? 7.753 13.409 11.787 1.00 96.75 130 ASP A C 1
ATOM 1022 O O . ASP A 1 130 ? 7.297 14.278 12.534 1.00 96.75 130 ASP A O 1
ATOM 1026 N N . THR A 1 131 ? 8.736 12.592 12.167 1.00 96.00 131 THR A N 1
ATOM 1027 C CA . THR A 1 131 ? 9.299 12.598 13.524 1.00 96.00 131 THR A CA 1
ATOM 1028 C C . THR A 1 131 ? 10.118 13.856 13.817 1.00 96.00 131 THR A C 1
ATOM 1030 O O . THR A 1 131 ? 10.007 14.408 14.914 1.00 96.00 131 THR A O 1
ATOM 1033 N N . ILE A 1 132 ? 10.873 14.364 12.835 1.00 97.19 132 ILE A N 1
ATOM 1034 C CA . ILE A 1 132 ? 11.647 15.608 12.946 1.00 97.19 132 ILE A CA 1
ATOM 1035 C C . ILE A 1 132 ? 10.700 16.809 12.999 1.00 97.19 132 ILE A C 1
ATOM 1037 O O . ILE A 1 132 ? 10.867 17.685 13.846 1.00 97.19 132 ILE A O 1
ATOM 1041 N N . LEU A 1 133 ? 9.671 16.845 12.145 1.00 96.94 133 LEU A N 1
ATOM 1042 C CA . LEU A 1 133 ? 8.654 17.900 12.171 1.00 96.94 133 LEU A CA 1
ATOM 1043 C C . LEU A 1 133 ? 7.930 17.942 13.516 1.00 96.94 133 LEU A C 1
ATOM 1045 O O . LEU A 1 133 ? 7.756 19.021 14.085 1.00 96.94 133 LEU A O 1
ATOM 1049 N N . TYR A 1 134 ? 7.569 16.782 14.063 1.00 96.38 134 TYR A N 1
ATOM 1050 C CA . TYR A 1 134 ? 6.998 16.714 15.401 1.00 96.38 134 TYR A CA 1
ATOM 1051 C C . TYR A 1 134 ? 7.976 17.234 16.460 1.00 96.38 134 TYR A C 1
ATOM 1053 O O . TYR A 1 134 ? 7.588 18.073 17.274 1.00 96.38 134 TYR A O 1
ATOM 1061 N N . ALA A 1 135 ? 9.242 16.805 16.426 1.00 96.56 135 ALA A N 1
ATOM 1062 C CA . ALA A 1 135 ? 10.261 17.258 17.369 1.00 96.56 135 ALA A CA 1
ATOM 1063 C C . ALA A 1 135 ? 10.460 18.777 17.335 1.00 96.56 135 ALA A C 1
ATOM 1065 O O . ALA A 1 135 ? 10.524 19.411 18.389 1.00 96.56 135 ALA A O 1
ATOM 1066 N N . LEU A 1 136 ? 10.460 19.380 16.146 1.00 96.50 136 LEU A N 1
ATOM 1067 C CA . LEU A 1 136 ? 10.469 20.833 15.984 1.00 96.50 136 LEU A CA 1
ATOM 1068 C C . LEU A 1 136 ? 9.200 21.476 16.558 1.00 96.50 136 LEU A C 1
ATOM 1070 O O . LEU A 1 136 ? 9.289 22.489 17.250 1.00 96.50 136 LEU A O 1
ATOM 1074 N N . SER A 1 137 ? 8.026 20.883 16.317 1.00 95.56 137 SER A N 1
ATOM 1075 C CA . SER A 1 137 ? 6.741 21.434 16.774 1.00 95.56 137 SER A CA 1
ATOM 1076 C C . SER A 1 137 ? 6.612 21.496 18.297 1.00 95.56 137 SER A C 1
ATOM 1078 O O . SER A 1 137 ? 6.002 22.425 18.823 1.00 95.56 137 SER A O 1
ATOM 1080 N N . VAL A 1 138 ? 7.233 20.552 19.012 1.00 95.19 138 VAL A N 1
ATOM 1081 C CA . VAL A 1 138 ? 7.259 20.524 20.484 1.00 95.19 138 VAL A CA 1
ATOM 1082 C C . VAL A 1 138 ? 8.455 21.278 21.075 1.00 95.19 138 VAL A C 1
ATOM 1084 O O . VAL A 1 138 ? 8.682 21.225 22.282 1.00 95.19 138 VAL A O 1
ATOM 1087 N N . GLY A 1 139 ? 9.194 22.018 20.242 1.00 93.94 139 GLY A N 1
ATOM 1088 C CA . GLY A 1 139 ? 10.215 22.970 20.674 1.00 93.94 139 GLY A CA 1
ATOM 1089 C C . GLY A 1 139 ? 11.661 22.486 20.587 1.00 93.94 139 GLY A C 1
ATOM 1090 O O . GLY A 1 139 ? 12.522 23.136 21.181 1.00 93.94 139 GLY A O 1
ATOM 1091 N N . GLY A 1 140 ? 11.942 21.397 19.863 1.00 94.19 140 GLY A N 1
ATOM 1092 C CA . GLY A 1 140 ? 13.299 20.892 19.651 1.00 94.19 140 GLY A CA 1
ATOM 1093 C C . GLY A 1 140 ? 14.208 21.920 18.972 1.00 94.19 140 GLY A C 1
ATOM 1094 O O . GLY A 1 140 ? 13.814 22.587 18.010 1.00 94.19 140 GLY A O 1
ATOM 1095 N N . LYS A 1 141 ? 15.443 22.062 19.466 1.00 93.25 141 LYS A N 1
ATOM 1096 C CA . LYS A 1 141 ? 16.394 23.085 19.000 1.00 93.25 141 LYS A CA 1
ATOM 1097 C C . LYS A 1 141 ? 17.647 22.467 18.402 1.00 93.25 141 LYS A C 1
ATOM 1099 O O . LYS A 1 141 ? 18.413 21.808 19.083 1.00 93.25 141 LYS A O 1
ATOM 1104 N N . VAL A 1 142 ? 17.958 22.832 17.159 1.00 91.75 142 VAL A N 1
ATOM 1105 C CA . VAL A 1 142 ? 19.170 22.366 16.450 1.00 91.75 142 VAL A CA 1
ATOM 1106 C C . VAL A 1 142 ? 20.468 22.704 17.198 1.00 91.75 142 VAL A C 1
ATOM 1108 O O . VAL A 1 142 ? 21.454 21.986 17.095 1.00 91.75 142 VAL A O 1
ATOM 1111 N N . ARG A 1 143 ? 20.483 23.814 17.949 1.00 91.50 143 ARG A N 1
ATOM 1112 C CA . ARG A 1 143 ? 21.658 24.261 18.717 1.00 91.50 143 ARG A CA 1
ATOM 1113 C C . ARG A 1 143 ? 21.833 23.536 20.053 1.00 91.50 143 ARG A C 1
ATOM 1115 O O . ARG A 1 143 ? 22.869 23.723 20.684 1.00 91.50 143 ARG A O 1
ATOM 1122 N N . ASP A 1 144 ? 20.838 22.773 20.493 1.00 90.94 144 ASP A N 1
ATOM 1123 C CA . ASP A 1 144 ? 20.928 21.960 21.699 1.00 90.94 144 ASP A CA 1
ATOM 1124 C C . ASP A 1 144 ? 21.441 20.566 21.322 1.00 90.94 144 ASP A C 1
ATOM 1126 O O . ASP A 1 144 ? 20.841 19.855 20.514 1.00 90.94 144 ASP A O 1
ATOM 1130 N N . SER A 1 145 ? 22.580 20.175 21.894 1.00 88.06 145 SER A N 1
ATOM 1131 C CA . SER A 1 145 ? 23.199 18.881 21.608 1.00 88.06 145 SER A CA 1
ATOM 1132 C C . SER A 1 145 ? 22.339 17.700 22.061 1.00 88.06 145 SER A C 1
ATOM 1134 O O . SER A 1 145 ? 22.459 16.618 21.487 1.00 88.06 145 SER A O 1
ATOM 1136 N N . MET A 1 146 ? 21.455 17.887 23.048 1.00 89.12 146 MET A N 1
ATOM 1137 C CA . MET A 1 146 ? 20.539 16.838 23.504 1.00 89.12 146 MET A CA 1
ATOM 1138 C C . MET A 1 146 ? 19.370 16.626 22.540 1.00 89.12 146 MET A C 1
ATOM 1140 O O . MET A 1 146 ? 18.897 15.493 22.403 1.00 89.12 146 MET A O 1
ATOM 1144 N N . ASP A 1 147 ? 18.936 17.689 21.859 1.00 92.81 147 ASP A N 1
ATOM 1145 C CA . ASP A 1 147 ? 17.822 17.650 20.909 1.00 92.81 147 ASP A CA 1
ATOM 1146 C C . ASP A 1 147 ? 18.261 17.210 19.514 1.00 92.81 147 ASP A C 1
ATOM 1148 O O . ASP A 1 147 ? 17.464 16.647 18.763 1.00 92.81 147 ASP A O 1
ATOM 1152 N N . PHE A 1 148 ? 19.526 17.444 19.157 1.00 93.94 148 PHE A N 1
ATOM 1153 C CA . PHE A 1 148 ? 20.030 17.227 17.801 1.00 93.94 148 PHE A CA 1
ATOM 1154 C C . PHE A 1 148 ? 19.782 15.802 17.276 1.00 93.94 148 PHE A C 1
ATOM 1156 O O . PHE A 1 148 ? 19.440 15.622 16.107 1.00 93.94 148 PHE A O 1
ATOM 1163 N N . LYS A 1 149 ? 19.833 14.791 18.153 1.00 94.56 149 LYS A N 1
ATOM 1164 C CA . LYS A 1 149 ? 19.529 13.388 17.815 1.00 94.56 149 LYS A CA 1
ATOM 1165 C C . LYS A 1 149 ? 18.076 13.117 17.393 1.00 94.56 149 LYS A C 1
ATOM 1167 O O . LYS A 1 149 ? 17.802 12.034 16.892 1.00 94.56 149 LYS A O 1
ATOM 1172 N N . TYR A 1 150 ? 17.151 14.052 17.604 1.00 96.31 150 TYR A N 1
ATOM 1173 C CA . TYR A 1 150 ? 15.760 13.963 17.137 1.00 96.31 150 TYR A CA 1
ATOM 1174 C C . TYR A 1 150 ? 15.507 14.801 15.877 1.00 96.31 150 TYR A C 1
ATOM 1176 O O . TYR A 1 150 ? 14.414 14.755 15.321 1.00 96.31 150 TYR A O 1
ATOM 1184 N N . LEU A 1 151 ? 16.489 15.603 15.454 1.00 96.62 151 LEU A N 1
ATOM 1185 C CA . LEU A 1 151 ? 16.335 16.637 14.427 1.00 96.62 151 LEU A CA 1
ATOM 1186 C C . LEU A 1 151 ? 17.145 16.361 13.157 1.00 96.62 151 LEU A C 1
ATOM 1188 O O . LEU A 1 151 ? 17.016 17.107 12.189 1.00 96.62 151 LEU A O 1
ATOM 1192 N N . TYR A 1 152 ? 17.983 15.323 13.166 1.00 96.12 152 TYR A N 1
ATOM 1193 C CA . TYR A 1 152 ? 18.834 14.960 12.041 1.00 96.12 152 TYR A CA 1
ATOM 1194 C C . TYR A 1 152 ? 18.872 13.446 11.840 1.00 96.12 152 TYR A C 1
ATOM 1196 O O . TYR A 1 152 ? 19.409 12.712 12.670 1.00 96.12 152 TYR A O 1
ATOM 1204 N N . GLU A 1 153 ? 18.334 12.989 10.714 1.00 95.69 153 GLU A N 1
ATOM 1205 C CA . GLU A 1 153 ? 18.132 11.579 10.380 1.00 95.69 153 GLU A CA 1
ATOM 1206 C C . GLU A 1 153 ? 19.435 10.776 10.258 1.00 95.69 153 GLU A C 1
ATOM 1208 O O . GLU A 1 153 ? 19.448 9.589 10.572 1.00 95.69 153 GLU A O 1
ATOM 1213 N N . ASN A 1 154 ? 20.551 11.417 9.887 1.00 95.81 154 ASN A N 1
ATOM 1214 C CA . ASN A 1 154 ? 21.860 10.751 9.814 1.00 95.81 154 ASN A CA 1
ATOM 1215 C C . ASN A 1 154 ? 22.674 10.880 11.113 1.00 95.81 154 ASN A C 1
ATOM 1217 O O . ASN A 1 154 ? 23.875 10.593 11.129 1.00 95.81 154 ASN A O 1
ATOM 1221 N N . HIS A 1 155 ? 22.071 11.348 12.209 1.00 94.81 155 HIS A N 1
ATOM 1222 C CA . HIS A 1 155 ? 22.719 11.298 13.514 1.00 94.81 155 HIS A CA 1
ATOM 1223 C C . HIS A 1 155 ? 22.932 9.832 13.929 1.00 94.81 155 HIS A C 1
ATOM 1225 O O . HIS A 1 155 ? 22.032 9.008 13.805 1.00 94.81 155 HIS A O 1
ATOM 1231 N N . PHE A 1 156 ? 24.104 9.493 14.471 1.00 94.25 156 PHE A N 1
ATOM 1232 C CA . PHE A 1 156 ? 24.436 8.105 14.836 1.00 94.25 156 PHE A CA 1
ATOM 1233 C C . PHE A 1 156 ? 23.497 7.507 15.904 1.00 94.25 156 PHE A C 1
ATOM 1235 O O . PHE A 1 156 ? 23.307 6.296 15.957 1.00 94.25 156 PHE A O 1
ATOM 1242 N N . GLU A 1 157 ? 22.877 8.358 16.726 1.00 93.94 157 GLU A N 1
ATOM 1243 C CA . GLU A 1 157 ? 21.816 7.986 17.680 1.00 93.94 157 GLU A CA 1
ATOM 1244 C C . GLU A 1 157 ? 20.438 8.513 17.274 1.00 93.94 157 GLU A C 1
ATOM 1246 O O . GLU A 1 157 ? 19.620 8.811 18.152 1.00 93.94 157 GLU A O 1
ATOM 1251 N N . PHE A 1 158 ? 20.184 8.699 15.973 1.00 96.31 158 PHE A N 1
ATOM 1252 C CA . PHE A 1 158 ? 18.894 9.202 15.515 1.00 96.31 158 PHE A CA 1
ATOM 1253 C C . PHE A 1 158 ? 17.755 8.404 16.154 1.00 96.31 158 PHE A C 1
ATOM 1255 O O . PHE A 1 158 ? 17.738 7.169 16.158 1.00 96.31 158 PHE A O 1
ATOM 1262 N N . SER A 1 159 ? 16.853 9.130 16.802 1.00 95.06 159 SER A N 1
ATOM 1263 C CA . SER A 1 159 ? 15.806 8.564 17.642 1.00 95.06 159 SER A CA 1
ATOM 1264 C C . SER A 1 159 ? 14.523 9.355 17.464 1.00 95.06 159 SER A C 1
ATOM 1266 O O . SER A 1 159 ? 14.544 10.529 17.115 1.00 95.06 159 SER A O 1
ATOM 1268 N N . VAL A 1 160 ? 13.395 8.718 17.760 1.00 95.88 160 VAL A N 1
ATOM 1269 C CA . VAL A 1 160 ? 12.083 9.370 17.764 1.00 95.88 160 VAL A CA 1
ATOM 1270 C C . VAL A 1 160 ? 11.767 9.832 19.180 1.00 95.88 160 VAL A C 1
ATOM 1272 O O . VAL A 1 160 ? 11.952 9.070 20.134 1.00 95.88 160 VAL A O 1
ATOM 1275 N N . LEU A 1 161 ? 11.271 11.062 19.334 1.00 94.38 161 LEU A N 1
ATOM 1276 C CA . LEU A 1 161 ? 10.737 11.518 20.617 1.00 94.38 161 LEU A CA 1
ATOM 1277 C C . LEU A 1 161 ? 9.571 10.609 21.029 1.00 94.38 161 LEU A C 1
ATOM 1279 O O . LEU A 1 161 ? 8.606 10.508 20.274 1.00 94.38 161 LEU A O 1
ATOM 1283 N N . PRO A 1 162 ? 9.595 9.979 22.218 1.00 92.50 162 PRO A N 1
ATOM 1284 C CA . PRO A 1 162 ? 8.555 9.030 22.609 1.00 92.50 162 PRO A CA 1
ATOM 1285 C C . PRO A 1 162 ? 7.130 9.583 22.528 1.00 92.50 162 PRO A C 1
ATOM 1287 O O . PRO A 1 162 ? 6.209 8.866 22.147 1.00 92.50 162 PRO A O 1
ATOM 1290 N N . CYS A 1 163 ? 6.954 10.871 22.839 1.00 92.44 163 CYS A N 1
ATOM 1291 C CA . CYS A 1 163 ? 5.669 11.561 22.766 1.00 92.44 163 CYS A CA 1
ATOM 1292 C C . CYS A 1 163 ? 5.107 11.704 21.345 1.00 92.44 163 CYS A C 1
ATOM 1294 O O . CYS A 1 163 ? 3.914 11.957 21.221 1.00 92.44 163 CYS A O 1
ATOM 1296 N N . TYR A 1 164 ? 5.889 11.453 20.289 1.00 94.38 164 TYR A N 1
ATOM 1297 C CA . TYR A 1 164 ? 5.390 11.404 18.912 1.00 94.38 164 TYR A CA 1
ATOM 1298 C C . TYR A 1 164 ? 4.184 10.470 18.776 1.00 94.38 164 TYR A C 1
ATOM 1300 O O . TYR A 1 164 ? 3.187 10.831 18.168 1.00 94.38 164 TYR A O 1
ATOM 1308 N N . TYR A 1 165 ? 4.214 9.306 19.432 1.00 91.94 165 TYR A N 1
ATOM 1309 C CA . TYR A 1 165 ? 3.122 8.330 19.357 1.00 91.94 165 TYR A CA 1
ATOM 1310 C C . TYR A 1 165 ? 1.822 8.798 20.026 1.00 91.94 165 TYR A C 1
ATOM 1312 O O . TYR A 1 165 ? 0.763 8.233 19.747 1.00 91.94 165 TYR A O 1
ATOM 1320 N N . LEU A 1 166 ? 1.866 9.838 20.870 1.00 90.50 166 LEU A N 1
ATOM 1321 C CA . LEU A 1 166 ? 0.664 10.398 21.489 1.00 90.50 166 LEU A CA 1
ATOM 1322 C C . LEU A 1 166 ? -0.301 10.969 20.457 1.00 90.50 166 LEU A C 1
ATOM 1324 O O . LEU A 1 166 ? -1.497 10.963 20.719 1.00 90.50 166 LEU A O 1
ATOM 1328 N N . ILE A 1 167 ? 0.181 11.425 19.296 1.00 90.31 167 ILE A N 1
ATOM 1329 C CA . ILE A 1 167 ? -0.673 12.047 18.273 1.00 90.31 167 ILE A CA 1
ATOM 1330 C C . ILE A 1 167 ? -1.740 11.079 17.748 1.00 90.31 167 ILE A C 1
ATOM 1332 O O . ILE A 1 167 ? -2.841 11.496 17.391 1.00 90.31 167 ILE A O 1
ATOM 1336 N N . TYR A 1 168 ? -1.441 9.777 17.734 1.00 89.94 168 TYR A N 1
ATOM 1337 C CA . TYR A 1 168 ? -2.302 8.780 17.111 1.00 89.94 168 TYR A CA 1
ATOM 1338 C C . TYR A 1 168 ? -3.559 8.473 17.919 1.00 89.94 168 TYR A C 1
ATOM 1340 O O . TYR A 1 168 ? -4.581 8.161 17.316 1.00 89.94 168 TYR A O 1
ATOM 1348 N N . GLY A 1 169 ? -3.514 8.598 19.250 1.00 87.25 169 GLY A N 1
ATOM 1349 C CA . GLY A 1 169 ? -4.675 8.376 20.117 1.00 87.25 169 GLY A CA 1
ATOM 1350 C C . GLY A 1 169 ? -5.805 9.378 19.842 1.00 87.25 169 GLY A C 1
ATOM 1351 O O . GLY A 1 169 ? -6.881 8.965 19.410 1.00 87.25 169 GLY A O 1
ATOM 1352 N N . PRO A 1 170 ? -5.572 10.693 20.015 1.00 84.62 170 PRO A N 1
ATOM 1353 C CA . PRO A 1 170 ? -6.534 11.732 19.663 1.00 84.62 170 PRO A CA 1
ATOM 1354 C C . PRO A 1 170 ? -6.931 11.696 18.186 1.00 84.62 170 PRO A C 1
ATOM 1356 O O . PRO A 1 170 ? -8.114 11.804 17.883 1.00 84.62 170 PRO A O 1
ATOM 1359 N N . ALA A 1 171 ? -5.983 11.470 17.266 1.00 86.56 171 ALA A N 1
ATOM 1360 C CA . ALA A 1 171 ? -6.308 11.355 15.845 1.00 86.56 171 ALA A CA 1
ATOM 1361 C C . ALA A 1 171 ? -7.272 10.187 15.573 1.00 86.56 171 ALA A C 1
ATOM 1363 O O . ALA A 1 171 ? -8.254 10.358 14.863 1.00 86.56 171 ALA A O 1
ATOM 1364 N N . ALA A 1 172 ? -7.048 9.015 16.180 1.00 85.19 172 ALA A N 1
ATOM 1365 C CA . ALA A 1 172 ? -7.972 7.886 16.076 1.00 85.19 172 ALA A CA 1
ATOM 1366 C C . ALA A 1 172 ? -9.350 8.215 16.671 1.00 85.19 172 ALA A C 1
ATOM 1368 O O . ALA A 1 172 ? -10.362 7.893 16.059 1.00 85.19 172 ALA A O 1
ATOM 1369 N N . LEU A 1 173 ? -9.414 8.893 17.823 1.00 81.75 173 LEU A N 1
ATOM 1370 C CA . LEU A 1 173 ? -10.687 9.312 18.427 1.00 81.75 173 LEU A CA 1
ATOM 1371 C C . LEU A 1 173 ? -11.489 10.266 17.531 1.00 81.75 173 LEU A C 1
ATOM 1373 O O . LEU A 1 173 ? -12.715 10.223 17.561 1.00 81.75 173 LEU A O 1
ATOM 1377 N N . MET A 1 174 ? -10.811 11.120 16.760 1.00 79.75 174 MET A N 1
ATOM 1378 C CA . MET A 1 174 ? -11.451 12.088 15.861 1.00 79.75 174 MET A CA 1
ATOM 1379 C C . MET A 1 174 ? -11.811 11.500 14.490 1.00 79.75 174 MET A C 1
ATOM 1381 O O . MET A 1 174 ? -12.793 11.922 13.889 1.00 79.75 174 MET A O 1
ATOM 1385 N N . GLU A 1 175 ? -11.023 10.551 13.983 1.00 80.94 175 GLU A N 1
ATOM 1386 C CA . GLU A 1 175 ? -11.240 9.914 12.675 1.00 80.94 175 GLU A CA 1
ATOM 1387 C C . GLU A 1 175 ? -12.240 8.749 12.722 1.00 80.94 175 GLU A C 1
ATOM 1389 O O . GLU A 1 175 ? -12.747 8.332 11.682 1.00 80.94 175 GLU A O 1
ATOM 1394 N N . THR A 1 176 ? -12.508 8.202 13.909 1.00 81.44 176 THR A N 1
ATOM 1395 C CA . THR A 1 176 ? -13.409 7.059 14.106 1.00 81.44 176 THR A CA 1
ATOM 1396 C C . THR A 1 176 ? -14.728 7.473 14.754 1.00 81.44 176 THR A C 1
ATOM 1398 O O . THR A 1 176 ? -14.907 8.577 15.265 1.00 81.44 176 THR A O 1
ATOM 1401 N N . ASP A 1 177 ? -15.672 6.542 14.781 1.00 80.12 177 ASP A N 1
ATOM 1402 C CA . ASP A 1 177 ? -16.973 6.661 15.429 1.00 80.12 177 ASP A CA 1
ATOM 1403 C C . ASP A 1 177 ? -16.941 6.358 16.941 1.00 80.12 177 ASP A C 1
ATOM 1405 O O . ASP A 1 177 ? -18.000 6.313 17.571 1.00 80.12 177 ASP A O 1
ATOM 1409 N N . ILE A 1 178 ? -15.757 6.208 17.559 1.00 80.81 178 ILE A N 1
ATOM 1410 C CA . ILE A 1 178 ? -15.624 5.954 19.006 1.00 80.81 178 ILE A CA 1
ATOM 1411 C C . ILE A 1 178 ? -16.354 7.028 19.819 1.00 80.81 178 ILE A C 1
ATOM 1413 O O . ILE A 1 178 ? -17.164 6.701 20.686 1.00 80.81 178 ILE A O 1
ATOM 1417 N N . VAL A 1 179 ? -16.089 8.310 19.544 1.00 78.50 179 VAL A N 1
ATOM 1418 C CA . VAL A 1 179 ? -16.691 9.424 20.295 1.00 78.50 179 VAL A CA 1
ATOM 1419 C C . VAL A 1 179 ? -18.218 9.462 20.111 1.00 78.50 179 VAL A C 1
ATOM 1421 O O . VAL A 1 179 ? -18.918 9.431 21.125 1.00 78.50 179 VAL A O 1
ATOM 1424 N N . PRO A 1 180 ? -18.769 9.445 18.879 1.00 76.25 180 PRO A N 1
ATOM 1425 C CA . PRO A 1 180 ? -20.212 9.334 18.663 1.00 76.25 180 PRO A CA 1
ATOM 1426 C C . PRO A 1 180 ? -20.876 8.147 19.371 1.00 76.25 180 PRO A C 1
ATOM 1428 O O . PRO A 1 180 ? -21.947 8.317 19.948 1.00 76.25 180 PRO A O 1
ATOM 1431 N N . ARG A 1 181 ? -20.250 6.963 19.375 1.00 78.50 181 ARG A N 1
ATOM 1432 C CA . ARG A 1 181 ? -20.820 5.754 19.997 1.00 78.50 181 ARG A CA 1
ATOM 1433 C C . ARG A 1 181 ? -20.786 5.793 21.518 1.00 78.50 181 ARG A C 1
ATOM 1435 O O . ARG A 1 181 ? -21.745 5.390 22.165 1.00 78.50 181 ARG A O 1
ATOM 1442 N N . VAL A 1 182 ? -19.709 6.310 22.107 1.00 76.50 182 VAL A N 1
ATOM 1443 C CA . VAL A 1 182 ? -19.623 6.501 23.567 1.00 76.50 182 VAL A CA 1
ATOM 1444 C C . VAL A 1 182 ? -20.615 7.567 24.048 1.00 76.50 182 VAL A C 1
ATOM 1446 O O . VAL A 1 182 ? -21.113 7.495 25.173 1.00 76.50 182 VAL A O 1
ATOM 1449 N N . LEU A 1 183 ? -20.913 8.555 23.203 1.00 74.69 183 LEU A N 1
ATOM 1450 C CA . LEU A 1 183 ? -21.847 9.641 23.497 1.00 74.69 183 LEU A CA 1
ATOM 1451 C C . LEU A 1 183 ? -23.275 9.367 23.002 1.00 74.69 183 LEU A C 1
ATOM 1453 O O . LEU A 1 183 ? -24.126 10.250 23.110 1.00 74.69 183 LEU A O 1
ATOM 1457 N N . GLU A 1 184 ? -23.569 8.167 22.497 1.00 77.25 184 GLU A N 1
ATOM 1458 C CA . GLU A 1 184 ? -24.894 7.817 21.987 1.00 77.25 184 GLU A CA 1
ATOM 1459 C C . GLU A 1 184 ? -25.969 8.022 23.072 1.00 77.25 184 GLU A C 1
ATOM 1461 O O . GLU A 1 184 ? -25.829 7.604 24.224 1.00 77.25 184 GLU A O 1
ATOM 1466 N N . GLY A 1 185 ? -27.034 8.750 22.725 1.00 73.00 185 GLY A N 1
ATOM 1467 C CA . GLY A 1 185 ? -28.096 9.131 23.664 1.00 73.00 185 GLY A CA 1
ATOM 1468 C C . GLY A 1 185 ? -27.749 10.281 24.621 1.00 73.00 185 GLY A C 1
ATOM 1469 O O . GLY A 1 185 ? -28.582 10.643 25.453 1.00 73.00 185 GLY A O 1
ATOM 1470 N N . ARG A 1 186 ? -26.561 10.894 24.515 1.00 74.06 186 ARG A N 1
ATOM 1471 C CA . ARG A 1 186 ? -26.151 12.062 25.312 1.00 74.06 186 ARG A CA 1
ATOM 1472 C C . ARG A 1 186 ? -25.976 13.285 24.413 1.00 74.06 186 ARG A C 1
ATOM 1474 O O . ARG A 1 186 ? -25.227 13.260 23.446 1.00 74.06 186 ARG A O 1
ATOM 1481 N N . ASN A 1 187 ? -26.627 14.394 24.760 1.00 70.00 187 ASN A N 1
ATOM 1482 C CA . ASN A 1 187 ? -26.467 15.660 24.042 1.00 70.00 187 ASN A CA 1
ATOM 1483 C C . ASN A 1 187 ? -25.204 16.396 24.531 1.00 70.00 187 ASN A C 1
ATOM 1485 O O . ASN A 1 187 ? -25.286 17.321 25.339 1.00 70.00 187 ASN A O 1
ATOM 1489 N N . VAL A 1 188 ? -24.027 15.920 24.112 1.00 74.06 188 VAL A N 1
ATOM 1490 C CA . VAL A 1 188 ? -22.718 16.478 24.490 1.00 74.06 188 VAL A CA 1
ATOM 1491 C C . VAL A 1 188 ? -22.116 17.233 23.309 1.00 74.06 188 VAL A C 1
ATOM 1493 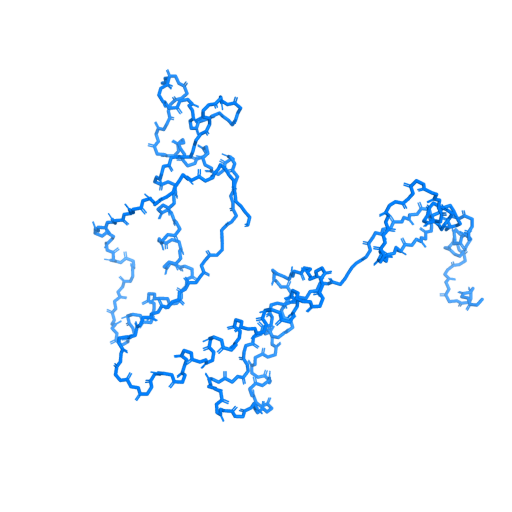O O . VAL A 1 188 ? -21.950 16.684 22.224 1.00 74.06 188 VAL A O 1
ATOM 1496 N N . ASN A 1 189 ? -21.743 18.493 23.531 1.00 75.31 189 ASN A N 1
ATOM 1497 C CA . ASN A 1 189 ? -20.986 19.267 22.554 1.00 75.31 189 ASN A CA 1
ATOM 1498 C C . ASN A 1 189 ? -19.506 18.853 22.593 1.00 75.31 189 ASN A C 1
ATOM 1500 O O . ASN A 1 189 ? -18.781 19.235 23.511 1.00 75.31 189 ASN A O 1
ATOM 1504 N N . VAL A 1 190 ? -19.052 18.115 21.579 1.00 71.00 190 VAL A N 1
ATOM 1505 C CA . VAL A 1 190 ? -17.657 17.653 21.464 1.00 71.00 190 VAL A CA 1
ATOM 1506 C C . VAL A 1 190 ? -16.664 18.822 21.412 1.00 71.00 190 VAL A C 1
ATOM 1508 O O . VAL A 1 190 ? -15.576 18.717 21.964 1.00 71.00 190 VAL A O 1
ATOM 1511 N N . ALA A 1 191 ? -17.043 19.976 20.850 1.00 73.88 191 ALA A N 1
ATOM 1512 C CA . ALA A 1 191 ? -16.178 21.162 20.824 1.00 73.88 191 ALA A CA 1
ATOM 1513 C C . ALA A 1 191 ? -15.963 21.791 22.215 1.00 73.88 191 ALA A C 1
ATOM 1515 O O . ALA A 1 191 ? -15.040 22.579 22.400 1.00 73.88 191 ALA A O 1
ATOM 1516 N N . ALA A 1 192 ? -16.808 21.447 23.190 1.00 80.38 192 ALA A N 1
ATOM 1517 C CA . ALA A 1 192 ? -16.664 21.848 24.586 1.00 80.38 192 ALA A CA 1
ATOM 1518 C C . ALA A 1 192 ? -16.019 20.750 25.454 1.00 80.38 192 ALA A C 1
ATOM 1520 O O . ALA A 1 192 ? -15.947 20.901 26.674 1.00 80.38 192 ALA A O 1
ATOM 1521 N N . MET A 1 193 ? -15.560 19.641 24.859 1.00 77.75 193 MET A N 1
ATOM 1522 C CA . MET A 1 193 ? -14.827 18.609 25.588 1.00 77.75 193 MET A CA 1
ATOM 1523 C C . MET A 1 193 ? -13.375 19.031 25.793 1.00 77.75 193 MET A C 1
ATOM 1525 O O . MET A 1 193 ? -12.640 19.297 24.844 1.00 77.75 193 MET A O 1
ATOM 1529 N N . LEU A 1 194 ? -12.955 19.044 27.055 1.00 82.31 194 LEU A N 1
ATOM 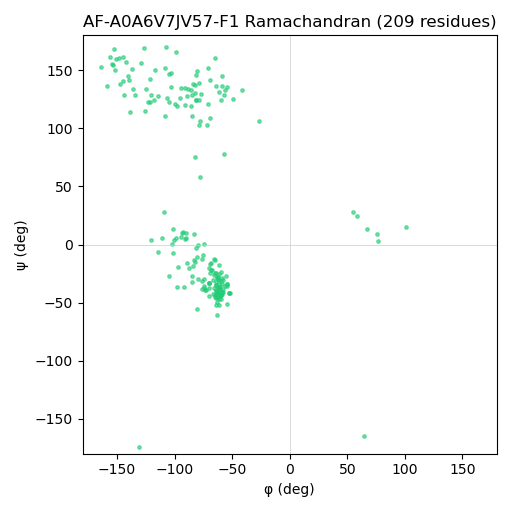1530 C CA . LEU A 1 194 ? -11.570 19.273 27.430 1.00 82.31 194 LEU A CA 1
ATOM 1531 C C . LEU A 1 194 ? -10.825 17.936 27.479 1.00 82.31 194 LEU A C 1
ATOM 1533 O O . LEU A 1 194 ? -11.249 17.007 28.168 1.00 82.31 194 LEU A O 1
ATOM 1537 N N . HIS A 1 195 ? -9.688 17.853 26.791 1.00 84.12 195 HIS 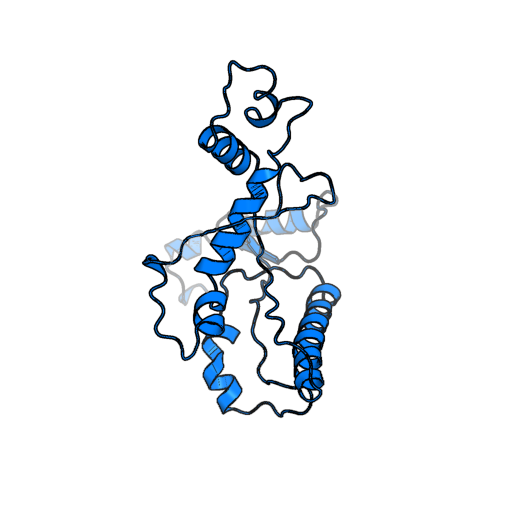A N 1
ATOM 1538 C CA . HIS A 1 195 ? -8.744 16.764 27.008 1.00 84.12 195 HIS A CA 1
ATOM 1539 C C . HIS A 1 195 ? -8.063 16.966 28.370 1.00 84.12 195 HIS A C 1
ATOM 1541 O O . HIS A 1 195 ? -7.228 17.855 28.518 1.00 84.12 195 HIS A O 1
ATOM 1547 N N . GLY A 1 196 ? -8.496 16.201 29.376 1.00 88.38 196 GLY A N 1
ATOM 1548 C CA . GLY A 1 196 ? -8.053 16.381 30.761 1.00 88.38 196 GLY A CA 1
ATOM 1549 C C . GLY A 1 196 ? -6.696 15.747 31.053 1.00 88.38 196 GLY A C 1
ATOM 1550 O O . GLY A 1 196 ? -5.784 16.423 31.518 1.00 88.38 196 GLY A O 1
ATOM 1551 N N . GLU A 1 197 ? -6.562 14.450 30.776 1.00 90.19 197 GLU A N 1
ATOM 1552 C CA . GLU A 1 197 ? -5.381 13.664 31.134 1.00 90.19 197 GLU A CA 1
ATOM 1553 C C . GLU A 1 197 ? -4.957 12.742 29.987 1.00 90.19 197 GLU A C 1
ATOM 1555 O O . GLU A 1 197 ? -5.785 12.271 29.204 1.00 90.19 197 GLU A O 1
ATOM 1560 N N . GLN A 1 198 ? -3.656 12.451 29.928 1.00 88.31 198 GLN A N 1
ATOM 1561 C CA . GLN A 1 198 ? -3.058 11.540 28.960 1.00 88.31 198 GLN A CA 1
ATOM 1562 C C . GLN A 1 198 ? -2.054 10.624 29.657 1.00 88.31 198 GLN A C 1
ATOM 1564 O O . GLN A 1 198 ? -1.182 11.081 30.395 1.00 88.31 198 GLN A O 1
ATOM 1569 N N . TYR A 1 199 ? -2.133 9.328 29.360 1.00 91.69 199 TYR A N 1
ATOM 1570 C CA . TYR A 1 199 ? -1.146 8.335 29.776 1.00 91.69 199 TYR A CA 1
ATOM 1571 C C . TYR A 1 199 ? -0.554 7.640 28.551 1.00 91.69 199 TYR A C 1
ATOM 1573 O O . TYR A 1 199 ? -1.253 7.366 27.576 1.00 91.69 199 TYR A O 1
ATOM 1581 N N . MET A 1 200 ? 0.742 7.342 28.599 1.00 90.25 200 MET A N 1
ATOM 1582 C CA . MET A 1 200 ? 1.420 6.523 27.599 1.00 90.25 200 MET A CA 1
ATOM 1583 C C . MET A 1 200 ? 2.534 5.729 28.264 1.00 90.25 200 MET A C 1
ATOM 1585 O O . MET A 1 200 ? 3.300 6.255 29.070 1.00 90.25 200 MET A O 1
ATOM 1589 N N . LYS A 1 201 ? 2.647 4.459 27.876 1.00 92.38 201 LYS A N 1
ATOM 1590 C CA . LYS A 1 201 ? 3.720 3.567 28.303 1.00 92.38 201 LYS A CA 1
ATOM 1591 C C . LYS A 1 201 ? 4.397 2.970 27.080 1.00 92.38 201 LYS A C 1
ATOM 1593 O O . LYS A 1 201 ? 3.790 2.204 26.338 1.00 92.38 201 LYS A O 1
ATOM 1598 N N . VAL A 1 202 ? 5.666 3.304 26.890 1.00 91.25 202 VAL A N 1
ATOM 1599 C CA . VAL A 1 202 ? 6.485 2.743 25.814 1.00 91.25 202 VAL A CA 1
ATOM 1600 C C . VAL A 1 202 ? 7.089 1.427 26.296 1.00 91.25 202 VAL A C 1
ATOM 1602 O O . VAL A 1 202 ? 7.810 1.399 27.289 1.00 91.25 202 VAL A O 1
ATOM 1605 N N . LEU A 1 203 ? 6.759 0.328 25.615 1.00 92.88 203 LEU A N 1
ATOM 1606 C CA . LEU A 1 203 ? 7.188 -1.026 26.001 1.00 92.88 203 LEU A CA 1
ATOM 1607 C C . LEU A 1 203 ? 8.433 -1.513 25.250 1.00 92.88 203 LEU A C 1
ATOM 1609 O O . LEU A 1 203 ? 9.097 -2.444 25.694 1.00 92.88 203 LEU A O 1
ATOM 1613 N N . ARG A 1 204 ? 8.742 -0.901 24.106 1.00 91.94 204 ARG A N 1
ATOM 1614 C CA . ARG A 1 204 ? 9.874 -1.247 23.240 1.00 91.94 204 ARG A CA 1
ATOM 1615 C C . ARG A 1 204 ? 10.455 0.009 22.608 1.00 91.94 204 ARG A C 1
ATOM 1617 O O . ARG A 1 204 ? 9.773 1.030 22.547 1.00 91.94 204 ARG A O 1
ATOM 1624 N N . LYS A 1 205 ? 11.691 -0.074 22.111 1.00 89.06 205 LYS A N 1
ATOM 1625 C CA . LYS A 1 205 ? 12.293 1.019 21.339 1.00 89.06 205 LYS A CA 1
ATOM 1626 C C . LYS A 1 205 ? 11.395 1.353 20.144 1.00 89.06 205 LYS A C 1
ATOM 1628 O O . LYS A 1 205 ? 10.938 0.454 19.439 1.00 89.06 205 LYS A O 1
ATOM 1633 N N . ILE A 1 206 ? 11.141 2.641 19.953 1.00 92.31 206 ILE A N 1
ATOM 1634 C CA . ILE A 1 206 ? 10.340 3.148 18.844 1.00 92.31 206 ILE A CA 1
ATOM 1635 C C . ILE A 1 206 ? 11.203 3.130 17.575 1.00 92.31 206 ILE A C 1
ATOM 1637 O O . ILE A 1 206 ? 12.336 3.621 17.627 1.00 92.31 206 ILE A O 1
ATOM 1641 N N . PRO A 1 207 ? 10.713 2.555 16.462 1.00 93.81 207 PRO A N 1
ATOM 1642 C CA . PRO A 1 207 ? 11.453 2.570 15.211 1.00 93.81 207 PRO A CA 1
ATOM 1643 C C . PRO A 1 207 ? 11.473 3.985 14.616 1.00 93.81 207 PRO A C 1
ATOM 1645 O O . PRO A 1 207 ? 10.574 4.789 14.859 1.00 93.81 207 PRO A O 1
ATOM 1648 N N . THR A 1 208 ? 12.511 4.300 13.849 1.00 92.69 208 THR A N 1
ATOM 1649 C CA . THR A 1 208 ? 12.694 5.611 13.200 1.00 92.69 208 THR A CA 1
ATOM 1650 C C . THR A 1 208 ? 11.805 5.807 11.971 1.00 92.69 208 THR A C 1
ATOM 1652 O O . THR A 1 208 ? 11.643 6.933 11.513 1.00 92.69 208 THR A O 1
ATOM 1655 N N . GLU A 1 209 ? 11.195 4.728 11.486 1.00 92.12 209 GLU A N 1
ATOM 1656 C CA . GLU A 1 209 ? 10.217 4.685 10.399 1.00 92.12 209 GLU A CA 1
ATOM 1657 C C . GLU A 1 209 ? 9.311 3.451 10.556 1.00 92.12 209 GLU A C 1
ATOM 1659 O O . GLU A 1 209 ? 9.699 2.472 11.203 1.00 92.12 209 GLU A O 1
ATOM 1664 N N . ALA A 1 210 ? 8.097 3.503 10.009 1.00 90.12 210 ALA A N 1
ATOM 1665 C CA . ALA A 1 210 ? 7.144 2.392 9.987 1.00 90.12 210 ALA A CA 1
ATOM 1666 C C . ALA A 1 210 ? 6.212 2.493 8.768 1.00 90.12 210 ALA A C 1
ATOM 1668 O O . ALA A 1 210 ? 5.909 3.602 8.333 1.00 90.12 210 ALA A O 1
ATOM 1669 N N . THR A 1 211 ? 5.750 1.337 8.272 1.00 76.88 211 THR A N 1
ATOM 1670 C CA . THR A 1 211 ? 4.776 1.155 7.171 1.00 76.88 211 THR A CA 1
ATOM 1671 C C . THR A 1 211 ? 3.688 0.173 7.595 1.00 76.88 211 THR A C 1
ATOM 1673 O O . THR A 1 211 ? 4.000 -0.711 8.431 1.00 76.88 211 THR A O 1
#

Foldseek 3Di:
DCCVPDDNVQVVLFDCVLVVVVVVLCVDPPDPDDPWDWDTGSNDIDTDDDWAAPADQQAQAPPDDRDPCSCVVCVCNRPDCVVIGDDPDPCSVVVSVVVVNVNRHVRVVVVDDDDPDDDDDDDDWDALVLQLVVLVVVPQDCPDPVRVLRNDPPDPNNAGDPCSVVVVVVVCVVVDCPVVVVCPPHPDDPVPDDPDDDDDDDPDGDDNTDD